Protein AF-A0A0D2FVZ5-F1 (afdb_monomer_lite)

pLDDT: mean 91.95, std 11.71, range [33.28, 98.5]

Sequence (232 aa):
MADQNPALPQPDFDRLNQSTQVFAEETAKLRNIPSLSQSNEILDTLRQFNAQFTQINNRLDQVNVQFTQVNTRLDQVNARFNQVDDQFNQVSNQFNQVNNQFNQVNNQFNQVNNQFNQVNDRLNQVNNRLNRLDTNLSNLRTEIRARDSNSIARVQNAHLVKDSDTLLPLVNPETGDDAQGFPAKPRDIQGMTTGALSALLLSLGQSDDGNKPQKIRRLRRFVGLQETPVHT

Secondary structure (DSSP, 8-state):
-------PPPP-HHHHHHHHHHHHHHHHHGGGSPPHHHHHHHHHHHHHHHHHHHHHHHHHHHHHHHHHHHHHHHHHHHHHHHHHHHHHHHHHHHHHHHHHHHHHHHHHHHHHHHHHHHHHHHHHHHHHHHHHHHHHHHHHHHHHHHHHHHHHHHHHHHT--STTSPPPPPB-TTT-SB-TT--SSTTHHHH--HHHHHHHHHHTT----S-HHHHHHHHHHHHTPPPPP---

Radius of gyration: 77.37 Å; chains: 1; bounding box: 147×66×211 Å

Organism: NCBI:txid1442369

Structure (mmCIF, N/CA/C/O backbone):
data_AF-A0A0D2FVZ5-F1
#
_entry.id   AF-A0A0D2FVZ5-F1
#
loop_
_atom_site.group_PDB
_atom_site.id
_atom_site.type_symbol
_atom_site.label_atom_id
_atom_site.label_alt_id
_atom_site.label_comp_id
_atom_site.label_asym_id
_atom_site.label_entity_id
_atom_site.label_seq_id
_atom_site.pdbx_PDB_ins_code
_atom_site.Cartn_x
_atom_site.Cartn_y
_atom_site.Cartn_z
_atom_site.occupancy
_atom_site.B_iso_or_equiv
_atom_site.auth_seq_id
_atom_site.auth_comp_id
_atom_site.auth_asym_id
_atom_site.auth_atom_id
_atom_site.pdbx_PDB_model_num
ATOM 1 N N . MET A 1 1 ? -96.642 -42.940 132.786 1.00 41.84 1 MET A N 1
ATOM 2 C CA . MET A 1 1 ? -95.769 -44.079 133.137 1.00 41.84 1 MET A CA 1
ATOM 3 C C . MET A 1 1 ? -94.596 -44.087 132.169 1.00 41.84 1 MET A C 1
ATOM 5 O O . MET A 1 1 ? -94.846 -43.927 130.986 1.00 41.84 1 MET A O 1
ATOM 9 N N . ALA A 1 2 ? -93.385 -44.267 132.706 1.00 43.75 2 ALA A N 1
ATOM 10 C CA . ALA A 1 2 ? -92.133 -44.647 132.035 1.00 43.75 2 ALA A CA 1
ATOM 11 C C . ALA A 1 2 ? -91.487 -43.672 131.021 1.00 43.75 2 ALA A C 1
ATOM 13 O O . ALA A 1 2 ? -91.738 -43.704 129.823 1.00 43.75 2 ALA A O 1
ATOM 14 N N . ASP A 1 3 ? -90.613 -42.835 131.579 1.00 58.69 3 ASP A N 1
ATOM 15 C CA . ASP A 1 3 ? -89.217 -42.583 131.186 1.00 58.69 3 ASP A CA 1
ATOM 16 C C . ASP A 1 3 ? -88.604 -43.540 130.131 1.00 58.69 3 ASP A C 1
ATOM 18 O O . ASP A 1 3 ? -88.490 -44.731 130.411 1.00 58.69 3 ASP A O 1
ATOM 22 N N . GLN A 1 4 ? -88.181 -43.014 128.966 1.00 47.44 4 GLN A N 1
ATOM 23 C CA . GLN A 1 4 ? -87.085 -43.533 128.118 1.00 47.44 4 GLN A CA 1
ATOM 24 C C . GLN A 1 4 ? -86.511 -42.400 127.237 1.00 47.44 4 GLN A C 1
ATOM 26 O O . GLN A 1 4 ? -87.032 -42.098 126.165 1.00 47.44 4 GLN A O 1
ATOM 31 N N . ASN A 1 5 ? -85.425 -41.769 127.691 1.00 53.78 5 ASN A N 1
ATOM 32 C CA . ASN A 1 5 ? -84.572 -40.894 126.880 1.00 53.78 5 ASN A CA 1
ATOM 33 C C . ASN A 1 5 ? -83.507 -41.756 126.164 1.00 53.78 5 ASN A C 1
ATOM 35 O O . ASN A 1 5 ? -82.646 -42.313 126.852 1.00 53.78 5 ASN A O 1
ATOM 39 N N . PRO A 1 6 ? -83.536 -41.924 124.828 1.00 55.00 6 PRO A N 1
ATOM 40 C CA . PRO A 1 6 ? -82.506 -42.687 124.135 1.00 55.00 6 PRO A CA 1
ATOM 41 C C . PRO A 1 6 ? -81.205 -41.879 124.152 1.00 55.00 6 PRO A C 1
ATOM 43 O O . PRO A 1 6 ? -81.141 -40.772 123.621 1.00 55.00 6 PRO A O 1
ATOM 46 N N . ALA A 1 7 ? -80.173 -42.423 124.801 1.00 62.81 7 ALA A N 1
ATOM 47 C CA . ALA A 1 7 ? -78.856 -41.805 124.890 1.00 62.81 7 ALA A CA 1
ATOM 48 C C . ALA A 1 7 ? -78.354 -41.414 123.490 1.00 62.81 7 ALA A C 1
ATOM 50 O O . ALA A 1 7 ? -78.130 -42.269 122.631 1.00 62.81 7 ALA A O 1
ATOM 51 N N . LEU A 1 8 ? -78.208 -40.108 123.264 1.00 66.69 8 LEU A N 1
ATOM 52 C CA . LEU A 1 8 ? -77.645 -39.561 122.035 1.00 66.69 8 LEU A CA 1
ATOM 53 C C . LEU A 1 8 ? -76.215 -40.104 121.834 1.00 66.69 8 LEU A C 1
ATOM 55 O O . LEU A 1 8 ? -75.502 -40.301 122.826 1.00 66.69 8 LEU A O 1
ATOM 59 N N . PRO A 1 9 ? -75.777 -40.334 120.580 1.00 72.31 9 PRO A N 1
ATOM 60 C CA . PRO A 1 9 ? -74.415 -40.767 120.286 1.00 72.31 9 PRO A CA 1
ATOM 61 C C . PRO A 1 9 ? -73.382 -39.865 120.973 1.00 72.31 9 PRO A C 1
ATOM 63 O O . PRO A 1 9 ? -73.445 -38.641 120.854 1.00 72.31 9 PRO A O 1
ATOM 66 N N . GLN A 1 10 ? -72.444 -40.474 121.703 1.00 77.81 10 GLN A N 1
ATOM 67 C CA . GLN A 1 10 ? -71.356 -39.756 122.366 1.00 77.81 10 GLN A CA 1
ATOM 68 C C . GLN A 1 10 ? -70.266 -39.379 121.346 1.00 77.81 10 GLN A C 1
ATOM 70 O O . GLN A 1 10 ? -70.047 -40.127 120.390 1.00 77.81 10 GLN A O 1
ATOM 75 N N . PRO A 1 11 ? -69.567 -38.247 121.529 1.00 78.56 11 PRO A N 1
ATOM 76 C CA . PRO A 1 11 ? -68.455 -37.863 120.665 1.00 78.56 11 PRO A CA 1
ATOM 77 C C . PRO A 1 11 ? -67.318 -38.899 120.678 1.00 78.56 11 PRO A C 1
ATOM 79 O O . PRO A 1 11 ? -66.919 -39.377 121.739 1.00 78.56 11 PRO A O 1
ATOM 82 N N . ASP A 1 12 ? -66.761 -39.200 119.503 1.00 87.12 12 ASP A N 1
ATOM 83 C CA . ASP A 1 12 ? -65.558 -40.027 119.349 1.00 87.12 12 ASP A CA 1
ATOM 84 C C . ASP A 1 12 ? -64.309 -39.136 119.447 1.00 87.12 12 ASP A C 1
ATOM 86 O O . ASP A 1 12 ? -63.914 -38.455 118.492 1.00 87.12 12 ASP A O 1
ATOM 90 N N . PHE A 1 13 ? -63.718 -39.099 120.642 1.00 86.31 13 PHE A N 1
ATOM 91 C CA . PHE A 1 13 ? -62.559 -38.257 120.937 1.00 86.31 13 PHE A CA 1
ATOM 92 C C . PHE A 1 13 ? -61.271 -38.733 120.248 1.00 86.31 13 PHE A C 1
ATOM 94 O O . PHE A 1 13 ? -60.404 -37.904 119.967 1.00 86.31 13 PHE A O 1
ATOM 101 N N . ASP A 1 14 ? -61.162 -40.020 119.907 1.00 86.81 14 ASP A N 1
ATOM 102 C CA . ASP A 1 14 ? -59.999 -40.567 119.202 1.00 86.81 14 ASP A CA 1
ATOM 103 C C . ASP A 1 14 ? -60.000 -40.127 117.738 1.00 86.81 14 ASP A C 1
ATOM 105 O O . ASP A 1 14 ? -58.980 -39.656 117.225 1.00 86.81 14 ASP A O 1
ATOM 109 N N . ARG A 1 15 ? -61.166 -40.171 117.079 1.00 87.88 15 ARG A N 1
ATOM 110 C CA . ARG A 1 15 ? -61.338 -39.580 115.742 1.00 87.88 15 ARG A CA 1
ATOM 111 C C . ARG A 1 15 ? -61.093 -38.079 115.738 1.00 87.88 15 ARG A C 1
ATOM 113 O O . ARG A 1 15 ? -60.474 -37.569 114.805 1.00 87.88 15 ARG A O 1
ATOM 120 N N . LEU A 1 16 ? -61.560 -37.371 116.766 1.00 85.94 16 LEU A N 1
ATOM 121 C CA . LEU A 1 16 ? -61.300 -35.939 116.924 1.00 85.94 16 LEU A CA 1
ATOM 122 C C . LEU A 1 16 ? -59.798 -35.657 117.013 1.00 85.94 16 LEU A C 1
ATOM 124 O O . LEU A 1 16 ? -59.306 -34.815 116.264 1.00 85.94 16 LEU A O 1
ATOM 128 N N . ASN A 1 17 ? -59.065 -36.395 117.847 1.00 87.44 17 ASN A N 1
ATOM 129 C CA . ASN A 1 17 ? -57.621 -36.232 118.016 1.00 87.44 17 ASN A CA 1
ATOM 130 C C . ASN A 1 17 ? -56.824 -36.590 116.746 1.00 87.44 17 ASN A C 1
ATOM 132 O O . ASN A 1 17 ? -55.878 -35.899 116.376 1.00 87.44 17 ASN A O 1
ATOM 136 N N . GLN A 1 18 ? -57.223 -37.637 116.022 1.00 89.12 18 GLN A N 1
ATOM 137 C CA . GLN A 1 18 ? -56.617 -37.952 114.725 1.00 89.12 18 GLN A CA 1
ATOM 138 C C . GLN A 1 18 ? -56.894 -36.849 113.697 1.00 89.12 18 GLN A C 1
ATOM 140 O O . GLN A 1 18 ? -55.989 -36.446 112.968 1.00 89.12 18 GLN A O 1
ATOM 145 N N . SER A 1 19 ? -58.119 -36.310 113.663 1.00 89.12 19 SER A N 1
ATOM 146 C CA . SER A 1 19 ? -58.472 -35.221 112.746 1.00 89.12 19 SER A CA 1
ATOM 147 C C . SER A 1 19 ? -57.671 -33.947 113.022 1.00 89.12 19 SER A C 1
ATOM 149 O O . SER A 1 19 ? -57.255 -33.276 112.080 1.00 89.12 19 SER A O 1
ATOM 151 N N . THR A 1 20 ? -57.392 -33.634 114.292 1.00 88.94 20 THR A N 1
ATOM 152 C CA . THR A 1 20 ? -56.590 -32.463 114.664 1.00 88.94 20 THR A CA 1
ATOM 153 C C . THR A 1 20 ? -55.110 -32.660 114.348 1.00 88.94 20 THR A C 1
ATOM 155 O O . THR A 1 20 ? -54.467 -31.704 113.918 1.00 88.94 20 THR A O 1
ATOM 158 N N . GLN A 1 21 ? -54.574 -33.877 114.485 1.00 89.75 21 GLN A N 1
ATOM 159 C CA . GLN A 1 21 ? -53.202 -34.200 114.075 1.00 89.75 21 GLN A CA 1
ATOM 160 C C . GLN A 1 21 ? -53.023 -34.124 112.556 1.00 89.75 21 GLN A C 1
ATOM 162 O O . GLN A 1 21 ? -52.128 -33.422 112.093 1.00 89.75 21 GLN A O 1
ATOM 167 N N . VAL A 1 22 ? -53.914 -34.754 111.781 1.00 91.81 22 VAL A N 1
ATOM 168 C CA . VAL A 1 22 ? -53.904 -34.667 110.309 1.00 91.81 22 VAL A CA 1
ATOM 169 C C . VAL A 1 22 ? -54.033 -33.213 109.862 1.00 91.81 22 VAL A C 1
ATOM 171 O O . VAL A 1 22 ? -53.281 -32.756 109.005 1.00 91.81 22 VAL A O 1
ATOM 174 N N . PHE A 1 23 ? -54.938 -32.450 110.481 1.00 91.75 23 PHE A N 1
ATOM 175 C CA . PHE A 1 23 ? -55.069 -31.025 110.199 1.00 91.75 23 PHE A CA 1
ATOM 176 C C . PHE A 1 23 ? -53.756 -30.278 110.462 1.00 91.75 23 PHE A C 1
ATOM 178 O O . PHE A 1 23 ? -53.322 -29.528 109.591 1.00 91.75 23 PHE A O 1
ATOM 185 N N . ALA A 1 24 ? -53.107 -30.506 111.611 1.00 87.50 24 ALA A N 1
ATOM 186 C CA . ALA A 1 24 ? -51.844 -29.869 111.990 1.00 87.50 24 ALA A CA 1
ATOM 187 C C . ALA A 1 24 ? -50.686 -30.216 111.036 1.00 87.50 24 ALA A C 1
ATOM 189 O O . ALA A 1 24 ? -49.918 -29.333 110.647 1.00 87.50 24 ALA A O 1
ATOM 190 N N . GLU A 1 25 ? -50.575 -31.480 110.623 1.00 91.19 25 GLU A N 1
ATOM 191 C CA . GLU A 1 25 ? -49.580 -31.939 109.648 1.00 91.19 25 GLU A CA 1
ATOM 192 C C . GLU A 1 25 ? -49.787 -31.287 108.275 1.00 91.19 25 GLU A C 1
ATOM 194 O O . GLU A 1 25 ? -48.835 -30.777 107.678 1.00 91.19 25 GLU A O 1
ATOM 199 N N . GLU A 1 26 ? -51.031 -31.225 107.790 1.00 90.12 26 GLU A N 1
ATOM 200 C CA . GLU A 1 26 ? -51.361 -30.542 106.535 1.00 90.12 26 GLU A CA 1
ATOM 201 C C . GLU A 1 26 ? -51.159 -29.020 106.640 1.00 90.12 26 GLU A C 1
ATOM 203 O O . GLU A 1 26 ? -50.660 -28.396 105.701 1.00 90.12 26 GLU A O 1
ATOM 208 N N . THR A 1 27 ? -51.427 -28.403 107.800 1.00 87.00 27 THR A N 1
ATOM 209 C CA . THR A 1 27 ? -51.121 -26.973 108.011 1.00 87.00 27 THR A CA 1
ATOM 210 C C . THR A 1 27 ? -49.618 -26.706 108.028 1.00 87.00 27 THR A C 1
ATOM 212 O O . THR A 1 27 ? -49.178 -25.655 107.561 1.00 87.00 27 THR A O 1
ATOM 215 N N . ALA A 1 28 ? -48.803 -27.641 108.525 1.00 85.50 28 ALA A N 1
ATOM 216 C CA . ALA A 1 28 ? -47.349 -27.505 108.502 1.00 85.50 28 ALA A CA 1
ATOM 217 C C . ALA A 1 28 ? -46.794 -27.503 107.066 1.00 85.50 28 ALA A C 1
ATOM 219 O O . ALA A 1 28 ? -45.853 -26.758 106.776 1.00 85.50 28 ALA A O 1
ATOM 220 N N . LYS A 1 29 ? -47.418 -28.258 106.148 1.00 89.94 29 LYS A N 1
ATOM 221 C CA . LYS A 1 29 ? -47.057 -28.282 104.719 1.00 89.94 29 LYS A CA 1
ATOM 222 C C . LYS A 1 29 ? -47.349 -26.965 103.996 1.00 89.94 29 LYS A C 1
ATOM 224 O O . LYS A 1 29 ? -46.718 -26.711 102.972 1.00 89.94 29 LYS A O 1
ATOM 229 N N . LEU A 1 30 ? -48.203 -26.084 104.533 1.00 84.31 30 LEU A N 1
ATOM 230 C CA . LEU A 1 30 ? -48.440 -24.750 103.954 1.00 84.31 30 LEU A CA 1
ATOM 231 C C . LEU A 1 30 ? -47.166 -23.892 103.895 1.00 84.31 30 LEU A C 1
ATOM 233 O O . LEU A 1 30 ? -47.074 -23.012 103.046 1.00 84.31 30 LEU A O 1
ATOM 237 N N . ARG A 1 31 ? -46.154 -24.165 104.735 1.00 78.38 31 ARG A N 1
ATOM 238 C CA . ARG A 1 31 ? -44.843 -23.487 104.669 1.00 78.38 31 ARG A CA 1
ATOM 239 C C . ARG A 1 31 ? -44.024 -23.856 103.427 1.00 78.38 31 ARG A C 1
ATOM 241 O O . ARG A 1 31 ? -43.093 -23.131 103.097 1.00 78.38 31 ARG A O 1
ATOM 248 N N . ASN A 1 32 ? -44.357 -24.966 102.761 1.00 83.75 32 ASN A N 1
ATOM 249 C CA . ASN A 1 32 ? -43.741 -25.383 101.497 1.00 83.75 32 ASN A CA 1
ATOM 250 C C . ASN A 1 32 ? -44.418 -24.733 100.278 1.00 83.75 32 ASN A C 1
ATOM 252 O O . ASN A 1 32 ? -43.940 -24.902 99.158 1.00 83.75 32 ASN A O 1
ATOM 256 N N . ILE A 1 33 ? -45.531 -24.014 100.474 1.00 84.25 33 ILE A N 1
ATOM 257 C CA . ILE A 1 33 ? -46.154 -23.210 99.424 1.00 84.25 33 ILE A CA 1
ATOM 258 C C . ILE A 1 33 ? -45.397 -21.878 99.363 1.00 84.25 33 ILE A C 1
ATOM 260 O O . ILE A 1 33 ? -45.233 -21.237 100.405 1.00 84.25 33 ILE A O 1
ATOM 264 N N . PRO A 1 34 ? -44.935 -21.443 98.176 1.00 80.19 34 PRO A N 1
ATOM 265 C CA . PRO A 1 34 ? -44.318 -20.135 98.018 1.00 80.19 34 PRO A CA 1
ATOM 266 C C . PRO A 1 34 ? -45.213 -19.046 98.602 1.00 80.19 34 PRO A C 1
ATOM 268 O O . PRO A 1 34 ? -46.433 -19.053 98.407 1.00 80.19 34 PRO A O 1
ATOM 271 N N . SER A 1 35 ? -44.619 -18.081 99.299 1.00 81.38 35 SER A N 1
ATOM 272 C CA . SER A 1 35 ? -45.387 -16.935 99.770 1.00 81.38 35 SER A CA 1
ATOM 273 C C . SER A 1 35 ? -45.967 -16.159 98.579 1.00 81.38 35 SER A C 1
ATOM 275 O O . SER A 1 35 ? -45.433 -16.171 97.464 1.00 81.38 35 SER A O 1
ATOM 277 N N . LEU A 1 36 ? -47.049 -15.415 98.819 1.00 80.19 36 LEU A N 1
ATOM 278 C CA . LEU A 1 36 ? -47.610 -14.506 97.813 1.00 80.19 36 LEU A CA 1
ATOM 279 C C . LEU A 1 36 ? -46.563 -13.496 97.300 1.00 80.19 36 LEU A C 1
ATOM 281 O O . LEU A 1 36 ? -46.596 -13.124 96.131 1.00 80.19 36 LEU A O 1
ATOM 285 N N . SER A 1 37 ? -45.599 -13.099 98.141 1.00 81.62 37 SER A N 1
ATOM 286 C CA . SER A 1 37 ? -44.491 -12.224 97.739 1.00 81.62 37 SER A CA 1
ATOM 287 C C . SER A 1 37 ? -43.543 -12.891 96.737 1.00 81.62 37 SER A C 1
ATOM 289 O O . SER A 1 37 ? -43.268 -12.299 95.698 1.00 81.62 37 SER A O 1
ATOM 291 N N . GLN A 1 38 ? -43.120 -14.138 96.980 1.00 86.50 38 GLN A N 1
ATOM 292 C CA . GLN A 1 38 ? -42.275 -14.896 96.046 1.00 86.50 38 GLN A CA 1
ATOM 293 C C . GLN A 1 38 ? -42.985 -15.143 94.708 1.00 86.50 38 GLN A C 1
ATOM 295 O O . GLN A 1 38 ? -42.373 -15.056 93.647 1.00 86.50 38 GLN A O 1
ATOM 300 N N . SER A 1 39 ? -44.295 -15.406 94.737 1.00 87.75 39 SER A N 1
ATOM 301 C CA . SER A 1 39 ? -45.090 -15.570 93.511 1.00 87.75 39 SER A CA 1
ATOM 302 C C . SER A 1 39 ? -45.146 -14.282 92.678 1.00 87.75 39 SER A C 1
ATOM 304 O O . SER A 1 39 ? -45.048 -14.336 91.452 1.00 87.75 39 SER A O 1
ATOM 306 N N . ASN A 1 40 ? -45.252 -13.117 93.326 1.00 87.31 40 ASN A N 1
ATOM 307 C CA . ASN A 1 40 ? -45.222 -11.824 92.641 1.00 87.31 40 ASN A CA 1
ATOM 308 C C . ASN A 1 40 ? -43.848 -11.528 92.019 1.00 87.31 40 ASN A C 1
ATOM 310 O O . ASN A 1 40 ? -43.797 -11.098 90.870 1.00 87.31 40 ASN A O 1
ATOM 314 N N . GLU A 1 41 ? -42.750 -11.838 92.714 1.00 90.75 41 GLU A N 1
ATOM 315 C CA . GLU A 1 41 ? -41.386 -11.695 92.177 1.00 90.75 41 GLU A CA 1
ATOM 316 C C . GLU A 1 41 ? -41.153 -12.567 90.929 1.00 90.75 41 GLU A C 1
ATOM 318 O O . GLU A 1 41 ? -40.552 -12.121 89.946 1.00 90.75 41 GLU A O 1
ATOM 323 N N . ILE A 1 42 ? -41.674 -13.800 90.927 1.00 90.75 42 ILE A N 1
ATOM 324 C CA . ILE A 1 42 ? -41.620 -14.693 89.759 1.00 90.75 42 ILE A CA 1
ATOM 325 C C . ILE A 1 42 ? -42.406 -14.093 88.586 1.00 90.75 42 ILE A C 1
ATOM 327 O O . ILE A 1 42 ? -41.908 -14.072 87.459 1.00 90.75 42 ILE A O 1
ATOM 331 N N . LEU A 1 43 ? -43.617 -13.579 88.831 1.00 92.25 43 LEU A N 1
ATOM 332 C CA . LEU A 1 43 ? -44.425 -12.928 87.795 1.00 92.25 43 LEU A CA 1
ATOM 333 C C . LEU A 1 43 ? -43.730 -11.690 87.220 1.00 92.25 43 LEU A C 1
ATOM 335 O O . LEU A 1 43 ? -43.758 -11.489 86.006 1.00 92.25 43 LEU A O 1
ATOM 339 N N . ASP A 1 44 ? -43.085 -10.883 88.059 1.00 94.00 44 ASP A N 1
ATOM 340 C CA . ASP A 1 44 ? -42.324 -9.714 87.616 1.00 94.00 44 ASP A CA 1
ATOM 341 C C . ASP A 1 44 ? -41.114 -10.112 86.768 1.00 94.00 44 ASP A C 1
ATOM 343 O O . ASP A 1 44 ? -40.896 -9.540 85.697 1.00 94.00 44 ASP A O 1
ATOM 347 N N . THR A 1 45 ? -40.396 -11.162 87.170 1.00 95.19 45 THR A N 1
ATOM 348 C CA . THR A 1 45 ? -39.286 -11.724 86.388 1.00 95.19 45 THR A CA 1
ATOM 349 C C . THR A 1 45 ? -39.766 -12.219 85.019 1.00 95.19 45 THR A C 1
ATOM 351 O O . THR A 1 45 ? -39.144 -11.927 83.998 1.00 95.19 45 THR A O 1
ATOM 354 N N . LEU A 1 46 ? -40.910 -12.911 84.959 1.00 95.44 46 LEU A N 1
ATOM 355 C CA . LEU A 1 46 ? -41.508 -13.372 83.700 1.00 95.44 46 LEU A CA 1
ATOM 356 C C . LEU A 1 46 ? -41.948 -12.208 82.803 1.00 95.44 46 LEU A C 1
ATOM 358 O O . LEU A 1 46 ? -41.730 -12.252 81.590 1.00 95.44 46 LEU A O 1
ATOM 362 N N . ARG A 1 47 ? -42.527 -11.144 83.377 1.00 95.50 47 ARG A N 1
ATOM 363 C CA . ARG A 1 47 ? -42.863 -9.916 82.634 1.00 95.50 47 ARG A CA 1
ATOM 364 C C . ARG A 1 47 ? -41.610 -9.271 82.051 1.00 95.50 47 ARG A C 1
ATOM 366 O O . ARG A 1 47 ? -41.612 -8.902 80.877 1.00 95.50 47 ARG A O 1
ATOM 373 N N . GLN A 1 48 ? -40.541 -9.176 82.840 1.00 96.44 48 GLN A N 1
ATOM 374 C CA . GLN A 1 48 ? -39.263 -8.630 82.392 1.00 96.44 48 GLN A CA 1
ATOM 375 C C . GLN A 1 48 ? -38.655 -9.477 81.268 1.00 96.44 48 GLN A C 1
ATOM 377 O O . GLN A 1 48 ? -38.205 -8.926 80.264 1.00 96.44 48 GLN A O 1
ATOM 382 N N . PHE A 1 49 ? -38.702 -10.806 81.388 1.00 96.81 49 PHE A N 1
ATOM 383 C CA . PHE A 1 49 ? -38.224 -11.718 80.351 1.00 96.81 49 PHE A CA 1
ATOM 384 C C . PHE A 1 49 ? -39.015 -11.563 79.047 1.00 96.81 49 PHE A C 1
ATOM 386 O O . PHE A 1 49 ? -38.430 -11.458 77.972 1.00 96.81 49 PHE A O 1
ATOM 393 N N . ASN A 1 50 ? -40.344 -11.468 79.128 1.00 96.62 50 ASN A N 1
ATOM 394 C CA . ASN A 1 50 ? -41.193 -11.264 77.954 1.00 96.62 50 ASN A CA 1
ATOM 395 C C . ASN A 1 50 ? -40.922 -9.909 77.269 1.00 96.62 50 ASN A C 1
ATOM 397 O O . ASN A 1 50 ? -40.880 -9.815 76.039 1.00 96.62 50 ASN A O 1
ATOM 401 N N . ALA A 1 51 ? -40.667 -8.860 78.058 1.00 96.19 51 ALA A N 1
ATOM 402 C CA . ALA A 1 51 ? -40.264 -7.556 77.536 1.00 96.19 51 ALA A CA 1
ATOM 403 C C . ALA A 1 51 ? -38.904 -7.624 76.816 1.00 96.19 51 ALA A C 1
ATOM 405 O O . ALA A 1 51 ? -38.771 -7.106 75.705 1.00 96.19 51 ALA A O 1
ATOM 406 N N . GLN A 1 52 ? -37.916 -8.315 77.397 1.00 97.38 52 GLN A N 1
ATOM 407 C CA . GLN A 1 52 ? -36.619 -8.549 76.752 1.00 97.38 52 GLN A CA 1
ATOM 408 C C . GLN A 1 52 ? -36.762 -9.360 75.459 1.00 97.38 52 GLN A C 1
ATOM 410 O O . GLN A 1 52 ? -36.159 -9.006 74.447 1.00 97.38 52 GLN A O 1
ATOM 415 N N . PHE A 1 53 ? -37.593 -10.404 75.455 1.00 97.31 53 PHE A N 1
ATOM 416 C CA . PHE A 1 53 ? -37.848 -11.222 74.268 1.00 97.31 53 PHE A CA 1
ATOM 417 C C . PHE A 1 53 ? -38.483 -10.401 73.140 1.00 97.31 53 PHE A C 1
ATOM 419 O O . PHE A 1 53 ? -38.043 -10.458 71.993 1.00 97.31 53 PHE A O 1
ATOM 426 N N . THR A 1 54 ? -39.453 -9.550 73.480 1.00 97.44 54 THR A N 1
ATOM 427 C CA . THR A 1 54 ? -40.062 -8.604 72.534 1.00 97.44 54 THR A CA 1
ATOM 428 C C . THR A 1 54 ? -39.017 -7.644 71.958 1.00 97.44 54 THR A C 1
ATOM 430 O O . THR A 1 54 ? -38.982 -7.408 70.751 1.00 97.44 54 THR A O 1
ATOM 433 N N . GLN A 1 55 ? -38.115 -7.124 72.796 1.00 97.62 55 GLN A N 1
ATOM 434 C CA . GLN A 1 55 ? -37.030 -6.255 72.343 1.00 97.62 55 GLN A CA 1
ATOM 435 C C . GLN A 1 55 ? -36.057 -6.983 71.401 1.00 97.62 55 GLN A C 1
ATOM 437 O O . GLN A 1 55 ? -35.601 -6.391 70.423 1.00 97.62 55 GLN A O 1
ATOM 442 N N . ILE A 1 56 ? -35.742 -8.253 71.671 1.00 97.56 56 ILE A N 1
ATOM 443 C CA . ILE A 1 56 ? -34.899 -9.082 70.799 1.00 97.56 56 ILE A CA 1
ATOM 444 C C . ILE A 1 56 ? -35.576 -9.295 69.444 1.00 97.56 56 ILE A C 1
ATOM 446 O O . ILE A 1 56 ? -34.928 -9.068 68.425 1.00 97.56 56 ILE A O 1
ATOM 450 N N . ASN A 1 57 ? -36.864 -9.646 69.417 1.00 97.69 57 ASN A N 1
ATOM 451 C CA . ASN A 1 57 ? -37.608 -9.825 68.166 1.00 97.69 57 ASN A CA 1
ATOM 452 C C . ASN A 1 57 ? -37.598 -8.548 67.322 1.00 97.69 57 ASN A C 1
ATOM 454 O O . ASN A 1 57 ? -37.208 -8.587 66.160 1.00 97.69 57 ASN A O 1
ATOM 458 N N . ASN A 1 58 ? -37.875 -7.397 67.939 1.00 97.62 58 ASN A N 1
ATOM 459 C CA . ASN A 1 58 ? -37.820 -6.110 67.243 1.00 97.62 58 ASN A CA 1
ATOM 460 C C . ASN A 1 58 ? -36.424 -5.819 66.660 1.00 97.62 58 ASN A C 1
ATOM 462 O O . ASN A 1 58 ? -36.305 -5.262 65.570 1.00 97.62 58 ASN A O 1
ATOM 466 N N . ARG A 1 59 ? -35.348 -6.192 67.369 1.00 97.94 59 ARG A N 1
ATOM 467 C CA . ARG A 1 59 ? -33.972 -6.052 66.862 1.00 97.94 59 ARG A CA 1
ATOM 468 C C . ARG A 1 59 ? -33.690 -7.005 65.701 1.00 97.94 59 ARG A C 1
ATOM 470 O O . ARG A 1 59 ? -33.021 -6.599 64.756 1.00 97.94 59 ARG A O 1
ATOM 477 N N . LEU A 1 60 ? -34.182 -8.242 65.752 1.00 97.88 60 LEU A N 1
ATOM 478 C CA . LEU A 1 60 ? -34.041 -9.207 64.657 1.00 97.88 60 LEU A CA 1
ATOM 479 C C . LEU A 1 60 ? -34.792 -8.748 63.403 1.00 97.88 60 LEU A C 1
ATOM 481 O O . LEU A 1 60 ? -34.238 -8.822 62.307 1.00 97.88 60 LEU A O 1
ATOM 485 N N . ASP A 1 61 ? -35.988 -8.181 63.559 1.00 97.94 61 ASP A N 1
ATOM 486 C CA . ASP A 1 61 ? -36.747 -7.604 62.446 1.00 97.94 61 ASP A CA 1
ATOM 487 C C . ASP A 1 61 ? -35.990 -6.439 61.795 1.00 97.94 61 ASP A C 1
ATOM 489 O O . ASP A 1 61 ? -35.861 -6.375 60.571 1.00 97.94 61 ASP A O 1
ATOM 493 N N . GLN A 1 62 ? -35.403 -5.549 62.603 1.00 98.00 62 GLN A N 1
ATOM 494 C CA . GLN A 1 62 ? -34.554 -4.462 62.102 1.00 98.00 62 GLN A CA 1
ATOM 495 C C . GLN A 1 62 ? -33.328 -4.986 61.344 1.00 98.00 62 GLN A C 1
ATOM 497 O O . GLN A 1 62 ? -32.987 -4.454 60.286 1.00 98.00 62 GLN A O 1
ATOM 502 N N . VAL A 1 63 ? -32.684 -6.041 61.849 1.00 97.94 63 VAL A N 1
ATOM 503 C CA . VAL A 1 63 ? -31.553 -6.694 61.176 1.00 97.94 63 VAL A CA 1
ATOM 504 C C . VAL A 1 63 ? -31.986 -7.304 59.840 1.00 97.94 63 VAL A C 1
ATOM 506 O O . VAL A 1 63 ? -31.302 -7.103 58.838 1.00 97.94 63 VAL A O 1
ATOM 509 N N . ASN A 1 64 ? -33.143 -7.968 59.771 1.00 98.06 64 ASN A N 1
ATOM 510 C CA . ASN A 1 64 ? -33.683 -8.504 58.515 1.00 98.06 64 ASN A CA 1
ATOM 511 C C . ASN A 1 64 ? -33.950 -7.405 57.476 1.00 98.06 64 ASN A C 1
ATOM 513 O O . ASN A 1 64 ? -33.627 -7.565 56.293 1.00 98.06 64 ASN A O 1
ATOM 517 N N . VAL A 1 65 ? -34.488 -6.262 57.910 1.00 98.12 65 VAL A N 1
ATOM 518 C CA . VAL A 1 65 ? -34.672 -5.094 57.037 1.00 98.12 65 VAL A CA 1
ATOM 519 C C . VAL A 1 65 ? -33.323 -4.586 56.522 1.00 98.12 65 VAL A C 1
ATOM 521 O O . VAL A 1 65 ? -33.184 -4.332 55.325 1.00 98.12 65 VAL A O 1
ATOM 524 N N . GLN A 1 66 ? -32.307 -4.488 57.384 1.00 98.19 66 GLN A N 1
ATOM 525 C CA . GLN A 1 66 ? -30.960 -4.078 56.974 1.00 98.19 66 GLN A CA 1
ATOM 526 C C . GLN A 1 66 ? -30.330 -5.058 55.975 1.00 98.19 66 GLN A C 1
ATOM 528 O O . GLN A 1 66 ? -29.792 -4.618 54.960 1.00 98.19 66 GLN A O 1
ATOM 533 N N . PHE A 1 67 ? -30.444 -6.371 56.197 1.00 98.25 67 PHE A N 1
ATOM 534 C CA . PHE A 1 67 ? -29.966 -7.382 55.245 1.00 98.25 67 PHE A CA 1
ATOM 535 C C . PHE A 1 67 ? -30.648 -7.260 53.881 1.00 98.25 67 PHE A C 1
ATOM 537 O O . PHE A 1 67 ? -29.983 -7.312 52.848 1.00 98.25 67 PHE A O 1
ATOM 544 N N . THR A 1 68 ? -31.957 -7.013 53.864 1.00 98.19 68 THR A N 1
ATOM 545 C CA . THR A 1 68 ? -32.711 -6.803 52.619 1.00 98.19 68 THR A CA 1
ATOM 546 C C . THR A 1 68 ? -32.218 -5.565 51.858 1.00 98.19 68 THR A C 1
ATOM 548 O O . THR A 1 68 ? -32.068 -5.593 50.633 1.00 98.19 68 THR A O 1
ATOM 551 N N . GLN A 1 69 ? -31.899 -4.482 52.576 1.00 98.12 69 GLN A N 1
ATOM 552 C CA . GLN A 1 69 ? -31.318 -3.276 51.978 1.00 98.12 69 GLN A CA 1
ATOM 553 C C . GLN A 1 69 ? -29.908 -3.526 51.430 1.00 98.12 69 GLN A C 1
ATOM 555 O O . GLN A 1 69 ? -29.573 -3.022 50.358 1.00 98.12 69 GLN A O 1
ATOM 560 N N . VAL A 1 70 ? -29.085 -4.304 52.139 1.00 98.38 70 VAL A N 1
ATOM 561 C CA . VAL A 1 70 ? -27.746 -4.693 51.673 1.00 98.38 70 VAL A CA 1
ATOM 562 C C . VAL A 1 70 ? -27.839 -5.523 50.395 1.00 98.38 70 VAL A C 1
ATOM 564 O O . VAL A 1 70 ? -27.158 -5.186 49.430 1.00 98.38 70 VAL A O 1
ATOM 567 N N . ASN A 1 71 ? -28.717 -6.527 50.339 1.00 98.19 71 ASN A N 1
ATOM 568 C CA . ASN A 1 71 ? -28.915 -7.338 49.133 1.00 98.19 71 ASN A CA 1
ATOM 569 C C . ASN A 1 71 ? -29.340 -6.477 47.939 1.00 98.19 71 ASN A C 1
ATOM 571 O O . ASN A 1 71 ? -28.704 -6.530 46.892 1.00 98.19 71 ASN A O 1
ATOM 575 N N . THR A 1 72 ? -30.312 -5.581 48.134 1.00 98.44 72 THR A N 1
ATOM 576 C CA . THR A 1 72 ? -30.731 -4.636 47.084 1.00 98.44 72 THR A CA 1
ATOM 577 C C . THR A 1 72 ? -29.561 -3.787 46.568 1.00 98.44 72 THR A C 1
ATOM 579 O O . THR A 1 72 ? -29.439 -3.543 45.368 1.00 98.44 72 THR A O 1
ATOM 582 N N . ARG A 1 73 ? -28.675 -3.321 47.460 1.00 98.31 73 ARG A N 1
ATOM 583 C CA . ARG A 1 73 ? -27.484 -2.551 47.064 1.00 98.31 73 ARG A CA 1
ATOM 584 C C . ARG A 1 73 ? -26.473 -3.405 46.300 1.00 98.31 73 ARG A C 1
ATOM 586 O O . ARG A 1 73 ? -25.880 -2.906 45.348 1.00 98.31 73 ARG A O 1
ATOM 593 N N . LEU A 1 74 ? -26.274 -4.661 46.694 1.00 98.38 74 LEU A N 1
ATOM 594 C CA . LEU A 1 74 ? -25.389 -5.588 45.985 1.00 98.38 74 LEU A CA 1
ATOM 595 C C . LEU A 1 74 ? -25.911 -5.892 44.576 1.00 98.38 74 LEU A C 1
ATOM 597 O O . LEU A 1 74 ? -25.130 -5.860 43.629 1.00 98.38 74 LEU A O 1
ATOM 601 N N . ASP A 1 75 ? -27.222 -6.065 44.413 1.00 98.38 75 ASP A N 1
ATOM 602 C CA . ASP A 1 75 ? -27.842 -6.257 43.098 1.00 98.38 75 ASP A CA 1
ATOM 603 C C . ASP A 1 75 ? -27.629 -5.039 42.187 1.00 98.38 75 ASP A C 1
ATOM 605 O O . ASP A 1 75 ? -27.271 -5.179 41.016 1.00 98.38 75 ASP A O 1
ATOM 609 N N . GLN A 1 76 ? -27.763 -3.825 42.733 1.00 98.38 76 GLN A N 1
ATOM 610 C CA . GLN A 1 76 ? -27.467 -2.588 42.002 1.00 98.38 76 GLN A CA 1
ATOM 611 C C . GLN A 1 76 ? -25.989 -2.485 41.606 1.00 98.38 76 GLN A C 1
ATOM 613 O O . GLN A 1 76 ? -25.673 -2.032 40.506 1.00 98.38 76 GLN A O 1
ATOM 618 N N . VAL A 1 77 ? -25.076 -2.894 42.488 1.00 98.31 77 VAL A N 1
ATOM 619 C CA . VAL A 1 77 ? -23.637 -2.923 42.195 1.00 98.31 77 VAL A CA 1
ATOM 620 C C . VAL A 1 77 ? -23.336 -3.924 41.077 1.00 98.31 77 VAL A C 1
ATOM 622 O O . VAL A 1 77 ? -22.645 -3.561 40.128 1.00 98.31 77 VAL A O 1
ATOM 625 N N . ASN A 1 78 ? -23.909 -5.128 41.124 1.00 98.38 78 ASN A N 1
ATOM 626 C CA . ASN A 1 78 ? -23.762 -6.130 40.065 1.00 98.38 78 ASN A CA 1
ATOM 627 C C . ASN A 1 78 ? -24.288 -5.617 38.718 1.00 98.38 78 ASN A C 1
ATOM 629 O O . ASN A 1 78 ? -23.615 -5.751 37.698 1.00 98.38 78 ASN A O 1
ATOM 633 N N . ALA A 1 79 ? -25.449 -4.956 38.710 1.00 98.38 79 ALA A N 1
ATOM 634 C CA . ALA A 1 79 ? -25.992 -4.354 37.495 1.00 98.38 79 ALA A CA 1
ATOM 635 C C . ALA A 1 79 ? -25.049 -3.291 36.902 1.00 98.38 79 ALA A C 1
ATOM 637 O O . ALA A 1 79 ? -24.874 -3.228 35.686 1.00 98.38 79 ALA A O 1
ATOM 638 N N . ARG A 1 80 ? -24.402 -2.482 37.751 1.00 98.38 80 ARG A N 1
ATOM 639 C CA . ARG A 1 80 ? -23.406 -1.495 37.306 1.00 98.38 80 ARG A CA 1
ATOM 640 C C . ARG A 1 80 ? -22.143 -2.147 36.749 1.00 98.38 80 ARG A C 1
ATOM 642 O O . ARG A 1 80 ? -21.607 -1.632 35.775 1.00 98.38 80 ARG A O 1
ATOM 649 N N . PHE A 1 81 ? -21.676 -3.251 37.330 1.00 98.31 81 PHE A N 1
ATOM 650 C CA . PHE A 1 81 ? -20.536 -3.992 36.783 1.00 98.31 81 PHE A CA 1
ATOM 651 C C . PHE A 1 81 ? -20.841 -4.548 35.392 1.00 98.31 81 PHE A C 1
ATOM 653 O O . PHE A 1 81 ? -20.059 -4.315 34.477 1.00 98.31 81 PHE A O 1
ATOM 660 N N . ASN A 1 82 ? -22.021 -5.141 35.196 1.00 98.19 82 ASN A N 1
ATOM 661 C CA . ASN A 1 82 ? -22.436 -5.621 33.875 1.00 98.19 82 ASN A CA 1
ATOM 662 C C . ASN A 1 82 ? -22.460 -4.488 32.832 1.00 98.19 82 ASN A C 1
ATOM 664 O O . ASN A 1 82 ? -21.985 -4.658 31.714 1.00 98.19 82 ASN A O 1
ATOM 668 N N . GLN A 1 83 ? -22.951 -3.299 33.205 1.00 98.31 83 GLN A N 1
ATOM 669 C CA . GLN A 1 83 ? -22.931 -2.132 32.313 1.00 98.31 83 GLN A CA 1
ATOM 670 C C . GLN A 1 83 ? -21.510 -1.681 31.953 1.00 98.31 83 GLN A C 1
ATOM 672 O O . GLN A 1 83 ? -21.270 -1.248 30.826 1.00 98.31 83 GLN A O 1
ATOM 677 N N . VAL A 1 84 ? -20.573 -1.753 32.900 1.00 98.12 84 VAL A N 1
ATOM 678 C CA . VAL A 1 84 ? -19.162 -1.430 32.654 1.00 98.12 84 VAL A CA 1
ATOM 679 C C . VAL A 1 84 ? -18.536 -2.450 31.702 1.00 98.12 84 VAL A C 1
ATOM 681 O O . VAL A 1 84 ? -17.856 -2.045 30.759 1.00 98.12 84 VAL A O 1
ATOM 684 N N . ASP A 1 85 ? -18.807 -3.742 31.883 1.00 98.31 85 ASP A N 1
ATOM 685 C CA . ASP A 1 85 ? -18.325 -4.795 30.982 1.00 98.31 85 ASP A CA 1
ATOM 686 C C . ASP A 1 85 ? -18.849 -4.598 29.551 1.00 98.31 85 ASP A C 1
ATOM 688 O O . ASP A 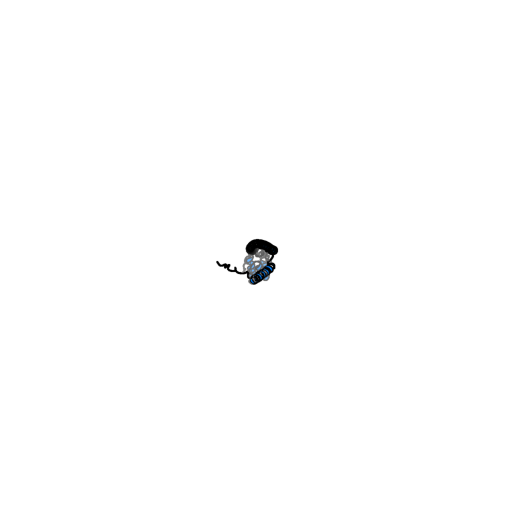1 85 ? -18.083 -4.662 28.585 1.00 98.31 85 ASP A O 1
ATOM 692 N N . ASP A 1 86 ? -20.132 -4.260 29.401 1.00 98.44 86 ASP A N 1
ATOM 693 C CA . ASP A 1 86 ? -20.725 -3.937 28.101 1.00 98.44 86 ASP A CA 1
ATOM 694 C C . ASP A 1 86 ? -20.039 -2.732 27.439 1.00 98.44 86 ASP A C 1
ATOM 696 O O . ASP A 1 86 ? -19.752 -2.756 26.237 1.00 98.44 86 ASP A O 1
ATOM 700 N N . GLN A 1 87 ? -19.721 -1.687 28.209 1.00 98.38 87 GLN A N 1
ATOM 701 C CA . GLN A 1 87 ? -18.980 -0.526 27.706 1.00 98.38 87 GLN A CA 1
ATOM 702 C C . GLN A 1 87 ? -17.561 -0.898 27.265 1.00 98.38 87 GLN A C 1
ATOM 704 O O . GLN A 1 87 ? -17.124 -0.472 26.193 1.00 98.38 87 GLN A O 1
ATOM 709 N N . PHE A 1 88 ? -16.847 -1.723 28.034 1.00 98.25 88 PHE A N 1
ATOM 710 C CA . PHE A 1 88 ? -15.521 -2.210 27.644 1.00 98.25 88 PHE A CA 1
ATOM 711 C C . PHE A 1 88 ? -15.567 -3.020 26.347 1.00 98.25 88 PHE A C 1
ATOM 713 O O . PHE A 1 88 ? -14.729 -2.816 25.464 1.00 98.25 88 PHE A O 1
ATOM 720 N N . ASN A 1 89 ? -16.576 -3.876 26.184 1.00 98.25 89 ASN A N 1
ATOM 721 C CA . ASN A 1 89 ? -16.779 -4.639 24.955 1.00 98.25 89 ASN A CA 1
ATOM 722 C C . ASN A 1 89 ? -17.032 -3.719 23.749 1.00 98.25 89 ASN A C 1
ATOM 724 O O . ASN A 1 89 ? -16.461 -3.924 22.675 1.00 98.25 89 ASN A O 1
ATOM 728 N N . GLN A 1 90 ? -17.838 -2.667 23.917 1.00 98.31 90 GLN A N 1
ATOM 729 C CA . GLN A 1 90 ? -18.074 -1.672 22.865 1.00 98.31 90 GLN A CA 1
ATOM 730 C C . GLN A 1 90 ? -16.792 -0.929 22.475 1.00 98.31 90 GLN A C 1
ATOM 732 O O . GLN A 1 90 ? -16.497 -0.809 21.284 1.00 98.31 90 GLN A O 1
ATOM 737 N N . VAL A 1 91 ? -16.005 -0.479 23.455 1.00 98.19 91 VAL A N 1
ATOM 738 C CA . VAL A 1 91 ? -14.721 0.196 23.213 1.00 98.19 91 VAL A CA 1
ATOM 739 C C . VAL A 1 91 ? -13.744 -0.734 22.491 1.00 98.19 91 VAL A C 1
ATOM 741 O O . VAL A 1 91 ? -13.133 -0.328 21.504 1.00 98.19 91 VAL A O 1
ATOM 744 N N . SER A 1 92 ? -13.637 -1.997 22.911 1.00 98.31 92 SER A N 1
ATOM 745 C CA . SER A 1 92 ? -12.785 -2.994 22.246 1.00 98.31 92 SER A CA 1
ATOM 746 C C . SER A 1 92 ? -13.168 -3.180 20.772 1.00 98.31 92 SER A C 1
ATOM 748 O O . SER A 1 92 ? -12.314 -3.147 19.882 1.00 98.31 92 SER A O 1
ATOM 750 N N . ASN A 1 93 ? -14.469 -3.269 20.484 1.00 98.25 93 ASN A N 1
ATOM 751 C CA . ASN A 1 93 ? -14.969 -3.367 19.115 1.00 98.25 93 ASN A CA 1
ATOM 752 C C . ASN A 1 93 ? -14.642 -2.124 18.275 1.00 98.25 93 ASN A C 1
ATOM 754 O O . ASN A 1 93 ? -14.248 -2.261 17.116 1.00 98.25 93 ASN A O 1
ATOM 758 N N . GLN A 1 94 ? -14.750 -0.921 18.847 1.00 98.25 94 GLN A N 1
ATOM 759 C CA . GLN A 1 94 ? -14.359 0.318 18.167 1.00 98.25 94 GLN A CA 1
ATOM 760 C C . GLN A 1 94 ? -12.858 0.346 17.855 1.00 98.25 94 GLN A C 1
ATOM 762 O O . GLN A 1 94 ? -12.475 0.669 16.731 1.00 98.25 94 GLN A O 1
ATOM 767 N N . PHE A 1 95 ? -12.003 -0.059 18.799 1.00 98.25 95 PHE A N 1
ATOM 768 C CA . PHE A 1 95 ? -10.560 -0.168 18.561 1.00 98.25 95 PHE A CA 1
ATOM 769 C C . PHE A 1 95 ? -10.235 -1.135 17.420 1.00 98.25 95 PHE A C 1
ATOM 771 O O . PHE A 1 95 ? -9.427 -0.811 16.549 1.00 98.25 95 PHE A O 1
ATOM 778 N N . ASN A 1 96 ? -10.907 -2.287 17.368 1.00 98.19 96 ASN A N 1
ATOM 779 C CA . ASN A 1 96 ? -10.736 -3.245 16.275 1.00 98.19 96 ASN A CA 1
ATOM 780 C C . ASN A 1 96 ? -11.137 -2.648 14.916 1.00 98.19 96 ASN A C 1
ATOM 782 O O . ASN A 1 96 ? -10.439 -2.849 13.920 1.00 98.19 96 ASN A O 1
ATOM 786 N N . GLN A 1 97 ? -12.227 -1.877 14.862 1.00 98.19 97 GLN A N 1
ATOM 787 C CA . GLN A 1 97 ? -12.651 -1.186 13.639 1.00 98.19 97 GLN A CA 1
ATOM 788 C C . GLN A 1 97 ? -11.627 -0.141 13.185 1.00 98.19 97 GLN A C 1
ATOM 790 O O . GLN A 1 97 ? -11.260 -0.126 12.009 1.00 98.19 97 GLN A O 1
ATOM 795 N N . VAL A 1 98 ? -11.120 0.683 14.106 1.00 98.12 98 VAL A N 1
ATOM 796 C CA . VAL A 1 98 ? -10.080 1.683 13.813 1.00 98.12 98 VAL A CA 1
ATOM 797 C C . VAL A 1 98 ? -8.805 1.010 13.302 1.00 98.12 98 VAL A C 1
ATOM 799 O O . VAL A 1 98 ? -8.242 1.442 12.297 1.00 98.12 98 VAL A O 1
ATOM 802 N N . ASN A 1 99 ? -8.377 -0.087 13.928 1.00 98.38 99 ASN A N 1
ATOM 803 C CA . ASN A 1 99 ? -7.196 -0.830 13.492 1.00 98.38 99 ASN A CA 1
ATOM 804 C C . ASN A 1 99 ? -7.362 -1.384 12.064 1.00 98.38 99 ASN A C 1
ATOM 806 O O . ASN A 1 99 ? -6.455 -1.291 11.236 1.00 98.38 99 ASN A O 1
ATOM 810 N N . ASN A 1 100 ? -8.550 -1.897 11.738 1.00 98.19 100 ASN A N 1
ATOM 811 C CA . ASN A 1 100 ? -8.861 -2.363 10.387 1.00 98.19 100 ASN A CA 1
ATOM 812 C C . ASN A 1 100 ? -8.839 -1.224 9.357 1.00 98.19 100 ASN A C 1
ATOM 814 O O . ASN A 1 100 ? -8.295 -1.406 8.267 1.00 98.19 100 ASN A O 1
ATOM 818 N N . GLN A 1 101 ? -9.375 -0.049 9.695 1.00 98.19 101 GLN A N 1
ATOM 819 C CA . GLN A 1 101 ? -9.302 1.134 8.831 1.00 98.19 101 GLN A CA 1
ATOM 820 C C . GLN A 1 101 ? -7.852 1.578 8.606 1.00 98.19 101 GLN A C 1
ATOM 822 O O . GLN A 1 101 ? -7.463 1.852 7.471 1.00 98.19 101 GLN A O 1
ATOM 827 N N . PHE A 1 102 ? -7.027 1.582 9.655 1.00 98.19 102 PHE A N 1
ATOM 828 C CA . PHE A 1 102 ? -5.612 1.929 9.541 1.00 98.19 102 PHE A CA 1
ATOM 829 C C . PHE A 1 102 ? -4.864 0.973 8.599 1.00 98.19 102 PHE A C 1
ATOM 831 O O . PHE A 1 102 ? -4.128 1.413 7.715 1.00 98.19 102 PHE A O 1
ATOM 838 N N . ASN A 1 103 ? -5.127 -0.332 8.708 1.00 98.06 103 ASN A N 1
ATOM 839 C CA . ASN A 1 103 ? -4.563 -1.332 7.799 1.00 98.06 103 ASN A CA 1
ATOM 840 C C . ASN A 1 103 ? -4.980 -1.096 6.337 1.00 98.06 103 ASN A C 1
ATOM 842 O O . ASN A 1 103 ? -4.159 -1.232 5.428 1.00 98.06 103 ASN A O 1
ATOM 846 N N . GLN A 1 104 ? -6.236 -0.711 6.093 1.00 98.12 104 GLN A N 1
ATOM 847 C CA . GLN A 1 104 ? -6.714 -0.377 4.747 1.00 98.12 104 GLN A CA 1
ATOM 848 C C . GLN A 1 104 ? -6.001 0.852 4.175 1.00 98.12 104 GLN A C 1
ATOM 850 O O . GLN A 1 104 ? -5.537 0.804 3.035 1.00 98.12 104 GLN A O 1
ATOM 855 N N . VAL A 1 105 ? -5.857 1.919 4.966 1.00 98.12 105 VAL A N 1
ATOM 856 C CA . VAL A 1 105 ? -5.128 3.133 4.564 1.00 98.12 105 VAL A CA 1
ATOM 857 C C . VAL A 1 105 ? -3.668 2.810 4.242 1.00 98.12 105 VAL A C 1
ATOM 859 O O . VAL A 1 105 ? -3.157 3.236 3.207 1.00 98.12 105 VAL A O 1
ATOM 862 N N . ASN A 1 106 ? -3.006 1.998 5.068 1.00 98.25 106 ASN A N 1
ATOM 863 C CA . ASN A 1 106 ? -1.620 1.598 4.828 1.00 98.25 106 ASN A CA 1
ATOM 864 C C . ASN A 1 106 ? -1.466 0.814 3.511 1.00 98.25 106 ASN A C 1
ATOM 866 O O . ASN A 1 106 ? -0.543 1.051 2.731 1.00 98.25 106 ASN A O 1
ATOM 870 N N . ASN A 1 107 ? -2.415 -0.076 3.210 1.00 98.06 107 ASN A N 1
ATOM 871 C CA . ASN A 1 107 ? -2.434 -0.804 1.942 1.00 98.06 107 ASN A CA 1
ATOM 872 C C . ASN A 1 107 ? -2.639 0.124 0.736 1.00 98.06 107 ASN A C 1
ATOM 874 O O . ASN A 1 107 ? -1.961 -0.043 -0.278 1.00 98.06 107 ASN A O 1
ATOM 878 N N . GLN A 1 108 ? -3.526 1.117 0.842 1.00 98.06 108 GLN A N 1
ATOM 879 C CA . GLN A 1 108 ? -3.715 2.125 -0.207 1.00 98.06 108 GLN A CA 1
ATOM 880 C C . GLN A 1 108 ? -2.443 2.951 -0.430 1.00 98.06 108 GLN A C 1
ATOM 882 O O . GLN A 1 108 ? -2.044 3.163 -1.574 1.00 98.06 108 GLN A O 1
ATOM 887 N N . PHE A 1 109 ? -1.760 3.357 0.644 1.00 98.12 109 PHE A N 1
ATOM 888 C CA . PHE A 1 109 ? -0.503 4.096 0.544 1.00 98.12 109 PHE A CA 1
ATOM 889 C C . PHE A 1 109 ? 0.576 3.290 -0.194 1.00 98.12 109 PHE A C 1
ATOM 891 O O . PHE A 1 109 ? 1.224 3.802 -1.108 1.00 98.12 109 PHE A O 1
ATOM 898 N N . ASN A 1 110 ? 0.705 1.998 0.119 1.00 97.94 110 ASN A N 1
ATOM 899 C CA . ASN A 1 110 ? 1.627 1.101 -0.583 1.00 97.94 110 ASN A CA 1
ATOM 900 C C . ASN A 1 110 ? 1.302 0.980 -2.082 1.00 97.94 110 ASN A C 1
ATOM 902 O O . ASN A 1 110 ? 2.208 0.974 -2.917 1.00 97.94 110 ASN A O 1
ATOM 906 N N . GLN A 1 111 ? 0.017 0.914 -2.444 1.00 98.06 111 GLN A N 1
ATOM 907 C CA . GLN A 1 111 ? -0.408 0.881 -3.847 1.00 98.06 111 GLN A CA 1
ATOM 908 C C . GLN A 1 111 ? -0.036 2.170 -4.587 1.00 98.06 111 GLN A C 1
ATOM 910 O O . GLN A 1 111 ? 0.516 2.098 -5.686 1.00 98.06 111 GLN A O 1
ATOM 915 N N . VAL A 1 112 ? -0.280 3.334 -3.978 1.00 98.06 112 VAL A N 1
ATOM 916 C CA . VAL A 1 112 ? 0.094 4.638 -4.549 1.00 98.06 112 VAL A CA 1
ATOM 917 C C . VAL A 1 112 ? 1.608 4.736 -4.742 1.00 98.06 112 VAL A C 1
ATOM 919 O O . VAL A 1 112 ? 2.065 5.147 -5.808 1.00 98.06 112 VAL A O 1
ATOM 922 N N . ASN A 1 113 ? 2.400 4.291 -3.763 1.00 98.25 113 ASN A N 1
ATOM 923 C CA . ASN A 1 113 ? 3.858 4.306 -3.868 1.00 98.25 113 ASN A CA 1
ATOM 924 C C . ASN A 1 113 ? 4.362 3.435 -5.035 1.00 98.25 113 ASN A C 1
ATOM 926 O O . ASN A 1 113 ? 5.229 3.845 -5.807 1.00 98.25 113 ASN A O 1
ATOM 930 N N . ASN A 1 114 ? 3.760 2.259 -5.230 1.00 98.12 114 ASN A N 1
ATOM 931 C CA . ASN A 1 114 ? 4.080 1.391 -6.365 1.00 98.12 114 ASN A CA 1
ATOM 932 C C . ASN A 1 114 ? 3.712 2.029 -7.712 1.00 98.12 114 ASN A C 1
ATOM 934 O O . ASN A 1 114 ? 4.487 1.932 -8.664 1.00 98.12 114 ASN A O 1
ATOM 938 N N . GLN A 1 115 ? 2.563 2.706 -7.802 1.00 98.12 115 GLN A N 1
ATOM 939 C CA . GLN A 1 115 ? 2.180 3.448 -9.007 1.00 98.12 115 GLN A CA 1
ATOM 940 C C . GLN A 1 115 ? 3.168 4.580 -9.309 1.00 98.12 115 GLN A C 1
ATOM 942 O O . GLN A 1 115 ? 3.554 4.763 -10.464 1.00 98.12 115 GLN A O 1
ATOM 947 N N . PHE A 1 116 ? 3.626 5.304 -8.284 1.00 98.31 116 PHE A N 1
ATOM 948 C CA . PHE A 1 116 ? 4.614 6.369 -8.448 1.00 98.31 116 PHE A CA 1
ATOM 949 C C . PHE A 1 116 ? 5.944 5.836 -8.999 1.00 98.31 116 PHE A C 1
ATOM 951 O O . PHE A 1 116 ? 6.479 6.391 -9.959 1.00 98.31 116 PHE A O 1
ATOM 958 N N . ASN A 1 117 ? 6.426 4.705 -8.474 1.00 98.19 117 ASN A N 1
ATOM 959 C CA . ASN A 1 117 ? 7.632 4.047 -8.983 1.00 98.19 117 ASN A CA 1
ATOM 960 C C . ASN A 1 117 ? 7.490 3.656 -10.464 1.00 98.19 117 ASN A C 1
ATOM 962 O O . ASN A 1 117 ? 8.369 3.956 -11.269 1.00 98.19 117 ASN A O 1
ATOM 966 N N . GLN A 1 118 ? 6.349 3.079 -10.856 1.00 98.31 118 GLN A N 1
ATOM 967 C CA . GLN A 1 118 ? 6.082 2.731 -12.258 1.00 98.31 118 GLN A CA 1
ATOM 968 C C . GLN A 1 118 ? 6.059 3.960 -13.176 1.00 98.31 118 GLN A C 1
ATOM 970 O O . GLN A 1 118 ? 6.544 3.904 -14.308 1.00 98.31 118 GLN A O 1
ATOM 975 N N . VAL A 1 119 ? 5.492 5.079 -12.716 1.00 98.44 119 VAL A N 1
ATOM 976 C CA . VAL A 1 119 ? 5.510 6.341 -13.468 1.00 98.44 119 VAL A CA 1
ATOM 977 C C . VAL A 1 119 ? 6.943 6.840 -13.640 1.00 98.44 119 VAL A C 1
ATOM 979 O O . VAL A 1 119 ? 7.321 7.210 -14.753 1.00 98.44 119 VAL A O 1
ATOM 982 N N . ASN A 1 120 ? 7.756 6.796 -12.585 1.00 98.44 120 ASN A N 1
ATOM 983 C CA . ASN A 1 120 ? 9.153 7.216 -12.638 1.00 98.44 120 ASN A CA 1
ATOM 984 C C . ASN A 1 120 ? 9.973 6.374 -13.634 1.00 98.44 120 ASN A C 1
ATOM 986 O O . ASN A 1 120 ? 10.706 6.921 -14.459 1.00 98.44 120 ASN A O 1
ATOM 990 N N . ASP A 1 121 ? 9.780 5.054 -13.641 1.00 98.44 121 ASP A N 1
ATOM 991 C CA . ASP A 1 121 ? 10.434 4.159 -14.601 1.00 98.44 121 ASP A CA 1
ATOM 992 C C . ASP A 1 121 ? 10.038 4.475 -16.046 1.00 98.44 121 ASP A C 1
ATOM 994 O O . ASP A 1 121 ? 10.890 4.531 -16.939 1.00 98.44 121 ASP A O 1
ATOM 998 N N . ARG A 1 122 ? 8.751 4.749 -16.291 1.00 98.38 122 ARG A N 1
ATOM 999 C CA . ARG A 1 122 ? 8.267 5.161 -17.617 1.00 98.38 122 ARG A CA 1
ATOM 1000 C C . ARG A 1 122 ? 8.876 6.491 -18.055 1.00 98.38 122 ARG A C 1
ATOM 1002 O O . ARG A 1 122 ? 9.254 6.615 -19.219 1.00 98.38 122 ARG A O 1
ATOM 1009 N N . LEU A 1 123 ? 9.003 7.464 -17.153 1.00 98.50 123 LEU A N 1
ATOM 1010 C CA . LEU A 1 123 ? 9.651 8.745 -17.452 1.00 98.50 123 LEU A CA 1
ATOM 1011 C C . LEU A 1 123 ? 11.131 8.555 -17.803 1.00 98.50 123 LEU A C 1
ATOM 1013 O O . LEU A 1 123 ? 11.592 9.099 -18.806 1.00 98.50 123 LEU A O 1
ATOM 1017 N N . ASN A 1 124 ? 11.852 7.707 -17.068 1.00 98.38 124 ASN A N 1
ATOM 1018 C CA . ASN A 1 124 ? 13.242 7.371 -17.381 1.00 98.38 124 ASN A CA 1
ATOM 1019 C C . ASN A 1 124 ? 13.382 6.717 -18.764 1.00 98.38 124 ASN A C 1
ATOM 1021 O O . ASN A 1 124 ? 14.276 7.063 -19.539 1.00 98.38 124 ASN A O 1
ATOM 1025 N N . GLN A 1 125 ? 12.472 5.807 -19.121 1.00 98.38 125 GLN A N 1
ATOM 1026 C CA . GLN A 1 125 ? 12.449 5.201 -20.454 1.00 98.38 125 GLN A CA 1
ATOM 1027 C C . GLN A 1 125 ? 12.181 6.231 -21.557 1.00 98.38 125 GLN A C 1
ATOM 1029 O O . GLN A 1 125 ? 12.827 6.182 -22.606 1.00 98.38 125 GLN A O 1
ATOM 1034 N N . VAL A 1 126 ? 11.254 7.168 -21.336 1.00 98.38 126 VAL A N 1
ATOM 1035 C CA . VAL A 1 126 ? 10.979 8.260 -22.280 1.00 98.38 126 VAL A CA 1
ATOM 1036 C C . VAL A 1 126 ? 12.212 9.145 -22.453 1.00 98.38 126 VAL A C 1
ATOM 1038 O O . VAL A 1 126 ? 12.620 9.365 -23.590 1.00 98.38 126 VAL A O 1
ATOM 1041 N N . ASN A 1 127 ? 12.863 9.561 -21.366 1.00 98.44 127 ASN A N 1
ATOM 1042 C CA . ASN A 1 127 ? 14.088 10.366 -21.422 1.00 98.44 127 ASN A CA 1
ATOM 1043 C C . ASN A 1 127 ? 15.199 9.662 -22.213 1.00 98.44 127 ASN A C 1
ATOM 1045 O O . ASN A 1 127 ? 15.817 10.257 -23.092 1.00 98.44 127 ASN A O 1
ATOM 1049 N N . ASN A 1 128 ? 15.397 8.361 -21.989 1.00 98.25 128 ASN A N 1
ATOM 1050 C CA . ASN A 1 128 ? 16.370 7.577 -22.749 1.00 98.25 128 ASN A CA 1
ATOM 1051 C C . ASN A 1 128 ? 16.037 7.508 -24.246 1.00 98.25 128 ASN A C 1
ATOM 1053 O O . ASN A 1 128 ? 16.938 7.541 -25.085 1.00 98.25 128 ASN A O 1
ATOM 1057 N N . ARG A 1 129 ? 14.750 7.408 -24.603 1.00 98.31 129 ARG A N 1
ATOM 1058 C CA . ARG A 1 129 ? 14.311 7.440 -26.006 1.00 98.31 129 ARG A CA 1
ATOM 1059 C C . ARG A 1 129 ? 14.544 8.810 -26.637 1.00 98.31 129 ARG A C 1
ATOM 1061 O O . ARG A 1 129 ? 14.997 8.848 -27.776 1.00 98.31 129 ARG A O 1
ATOM 1068 N N . LEU A 1 130 ? 14.274 9.894 -25.912 1.00 98.38 130 LEU A N 1
ATOM 1069 C CA . LEU A 1 130 ? 14.522 11.260 -26.379 1.00 98.38 130 LEU A CA 1
ATOM 1070 C C . LEU A 1 130 ? 16.017 11.497 -26.629 1.00 98.38 130 LEU A C 1
ATOM 1072 O O . LEU A 1 130 ? 16.378 11.873 -27.735 1.00 98.38 130 LEU A O 1
ATOM 1076 N N . ASN A 1 131 ? 16.892 11.112 -25.696 1.00 98.38 131 ASN A N 1
ATOM 1077 C CA . ASN A 1 131 ? 18.347 11.236 -25.872 1.00 98.38 131 ASN A CA 1
ATOM 1078 C C . ASN A 1 131 ? 18.871 10.482 -27.112 1.00 98.38 131 ASN A C 1
ATOM 1080 O O . ASN A 1 131 ? 19.766 10.950 -27.822 1.00 98.38 131 ASN A O 1
ATOM 1084 N N . ARG A 1 132 ? 18.310 9.297 -27.398 1.00 98.25 132 ARG A N 1
ATOM 1085 C CA . ARG A 1 132 ? 18.640 8.536 -28.616 1.00 98.25 132 ARG A CA 1
ATOM 1086 C C . ARG A 1 132 ? 18.147 9.240 -29.876 1.00 98.25 132 ARG A C 1
ATOM 1088 O O . ARG A 1 132 ? 18.869 9.265 -30.867 1.00 98.25 132 ARG A O 1
ATOM 1095 N N . LEU A 1 133 ? 16.937 9.800 -29.846 1.00 98.31 133 LEU A N 1
ATOM 1096 C CA . LEU A 1 133 ? 16.409 10.581 -30.964 1.00 98.31 133 LEU A CA 1
ATOM 1097 C C . LEU A 1 133 ? 17.272 11.815 -31.231 1.00 98.31 133 LEU A C 1
ATOM 1099 O O . LEU A 1 133 ? 17.609 12.049 -32.386 1.00 98.31 133 LEU A O 1
ATOM 1103 N N . ASP A 1 134 ? 17.701 12.534 -30.195 1.00 98.44 134 ASP A N 1
ATOM 1104 C CA . ASP A 1 134 ? 18.575 13.703 -30.337 1.00 98.44 134 ASP A CA 1
ATOM 1105 C C . ASP A 1 134 ? 19.920 13.335 -30.973 1.00 98.44 134 ASP A C 1
ATOM 1107 O O . ASP A 1 134 ? 20.384 14.009 -31.895 1.00 98.44 134 ASP A O 1
ATOM 1111 N N . THR A 1 135 ? 20.512 12.212 -30.554 1.00 97.81 135 THR A N 1
ATOM 1112 C CA . THR A 1 135 ? 21.753 11.690 -31.152 1.00 97.81 135 THR A CA 1
ATOM 1113 C C . THR A 1 135 ? 21.547 11.332 -32.626 1.00 97.81 135 THR A C 1
ATOM 1115 O O . THR A 1 135 ? 22.324 11.749 -33.482 1.00 97.81 135 THR A O 1
ATOM 1118 N N . ASN A 1 136 ? 20.468 10.614 -32.947 1.00 97.81 136 ASN A N 1
ATOM 1119 C CA . ASN A 1 136 ? 20.152 10.236 -34.324 1.00 97.81 136 ASN A CA 1
ATOM 1120 C C . ASN A 1 136 ? 19.906 11.463 -35.211 1.00 97.81 136 ASN A C 1
ATOM 1122 O O . ASN A 1 136 ? 20.381 11.507 -36.343 1.00 97.81 136 ASN A O 1
ATOM 1126 N N . LEU A 1 137 ? 19.190 12.471 -34.705 1.00 98.06 137 LEU A N 1
ATOM 1127 C CA . LEU A 1 137 ? 18.947 13.724 -35.420 1.00 98.06 137 LEU A CA 1
ATOM 1128 C C . LEU A 1 137 ? 20.245 14.505 -35.649 1.00 98.06 137 LEU A C 1
ATOM 1130 O O . LEU A 1 137 ? 20.432 15.065 -36.730 1.00 98.06 137 LEU A O 1
ATOM 1134 N N . SER A 1 138 ? 21.151 14.520 -34.669 1.00 97.12 138 SER A N 1
ATOM 1135 C CA . SER A 1 138 ? 22.478 15.121 -34.824 1.00 97.12 138 SER A CA 1
ATOM 1136 C C . SER A 1 138 ? 23.286 14.417 -35.916 1.00 97.12 138 SER A C 1
ATOM 1138 O O . SER A 1 138 ? 23.810 15.084 -36.807 1.00 97.12 138 SER A O 1
ATOM 1140 N N . ASN A 1 139 ? 23.325 13.082 -35.900 1.00 96.69 139 ASN A N 1
ATOM 1141 C CA . ASN A 1 139 ? 24.044 12.292 -36.902 1.00 96.69 139 ASN A CA 1
ATOM 1142 C C . ASN A 1 139 ? 23.467 12.510 -38.307 1.00 96.69 139 ASN A C 1
ATOM 1144 O O . ASN A 1 139 ? 24.210 12.837 -39.226 1.00 96.69 139 ASN A O 1
ATOM 1148 N N . LEU A 1 140 ? 22.138 12.456 -38.460 1.00 97.31 140 LEU A N 1
ATOM 1149 C CA . LEU A 1 140 ? 21.467 12.744 -39.734 1.00 97.31 140 LEU A CA 1
ATOM 1150 C C . LEU A 1 140 ? 21.790 14.149 -40.249 1.00 97.31 140 LEU A C 1
ATOM 1152 O O . LEU A 1 140 ? 22.009 14.344 -41.443 1.00 97.31 140 LEU A O 1
ATOM 1156 N N . ARG A 1 141 ? 21.840 15.148 -39.361 1.00 97.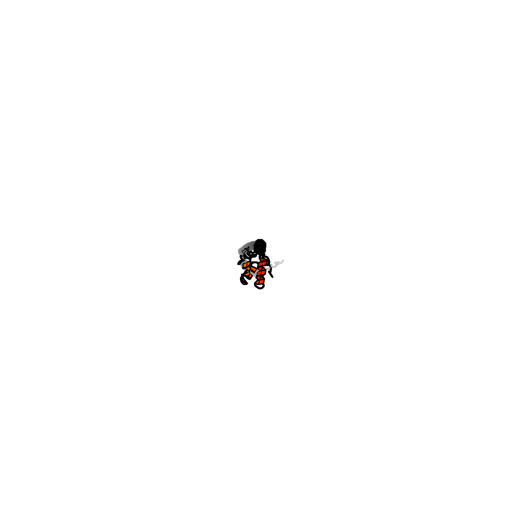50 141 ARG A N 1
ATOM 1157 C CA . ARG A 1 141 ? 22.212 16.516 -39.738 1.00 97.50 141 ARG A CA 1
ATOM 1158 C C . ARG A 1 141 ? 23.649 16.588 -40.262 1.00 97.50 141 ARG A C 1
ATOM 1160 O O . ARG A 1 141 ? 23.893 17.326 -41.219 1.00 97.50 141 ARG A O 1
ATOM 1167 N N . THR A 1 142 ? 24.580 15.864 -39.645 1.00 97.00 142 THR A N 1
ATOM 1168 C CA . THR A 1 142 ? 25.973 15.764 -40.106 1.00 97.00 142 THR A CA 1
ATOM 1169 C C . THR A 1 142 ? 26.054 15.063 -41.459 1.00 97.00 142 THR A C 1
ATOM 1171 O O . THR A 1 142 ? 26.617 15.632 -42.394 1.00 97.00 142 THR A O 1
ATOM 1174 N N . GLU A 1 143 ? 25.405 13.907 -41.606 1.00 96.50 143 GLU A N 1
ATOM 1175 C CA . GLU A 1 143 ? 25.377 13.138 -42.855 1.00 96.50 143 GLU A CA 1
ATOM 1176 C C . GLU A 1 143 ? 24.814 13.950 -44.026 1.00 96.50 143 GLU A C 1
ATOM 1178 O O . GLU A 1 143 ? 25.393 13.951 -45.113 1.00 96.50 143 GLU A O 1
ATOM 1183 N N . ILE A 1 144 ? 23.711 14.681 -43.816 1.00 97.00 144 ILE A N 1
ATOM 1184 C CA . ILE A 1 144 ? 23.102 15.531 -44.851 1.00 97.00 144 ILE A CA 1
ATOM 1185 C C . ILE A 1 144 ? 24.083 16.619 -45.295 1.00 97.00 144 ILE A C 1
ATOM 1187 O O . ILE A 1 144 ? 24.345 16.758 -46.488 1.00 97.00 144 ILE A O 1
ATOM 1191 N N . ARG A 1 145 ? 24.692 17.347 -44.350 1.00 96.94 145 ARG A N 1
ATOM 1192 C CA . ARG A 1 145 ? 25.677 18.395 -44.669 1.00 96.94 145 ARG A CA 1
ATOM 1193 C C . ARG A 1 145 ? 26.884 17.843 -45.419 1.00 96.94 145 ARG A C 1
ATOM 1195 O O . ARG A 1 145 ? 27.331 18.447 -46.393 1.00 96.94 145 ARG A O 1
ATOM 1202 N N . ALA A 1 146 ? 27.402 16.701 -44.975 1.00 96.94 146 ALA A N 1
ATOM 1203 C CA . ALA A 1 146 ? 28.538 16.053 -45.606 1.00 96.94 146 ALA A CA 1
ATOM 1204 C C . ALA A 1 146 ? 28.193 15.566 -47.019 1.00 96.94 146 ALA A C 1
ATOM 1206 O O . ALA A 1 146 ? 28.979 15.742 -47.950 1.00 96.94 146 ALA A O 1
ATOM 1207 N N . ARG A 1 147 ? 26.994 15.004 -47.211 1.00 95.88 147 ARG A N 1
ATOM 1208 C CA . ARG A 1 147 ? 26.486 14.592 -48.523 1.00 95.88 147 ARG A CA 1
ATOM 1209 C C . ARG A 1 147 ? 26.351 15.777 -49.474 1.00 95.88 147 ARG A C 1
ATOM 1211 O O . ARG A 1 147 ? 26.797 15.661 -50.614 1.00 95.88 147 ARG A O 1
ATOM 1218 N N . ASP A 1 148 ? 25.785 16.888 -49.016 1.00 97.00 148 ASP A N 1
ATOM 1219 C CA . ASP A 1 148 ? 25.621 18.098 -49.825 1.00 97.00 148 ASP A CA 1
ATOM 1220 C C . ASP A 1 148 ? 26.986 18.673 -50.235 1.00 97.00 148 ASP A C 1
ATOM 1222 O O . ASP A 1 148 ? 27.228 18.901 -51.423 1.00 97.00 148 ASP A O 1
ATOM 1226 N N . SER A 1 149 ? 27.918 18.803 -49.282 1.00 96.69 149 SER A N 1
ATOM 1227 C CA . SER A 1 149 ? 29.297 19.249 -49.539 1.00 96.69 149 SER A CA 1
ATOM 1228 C C . SER A 1 149 ? 30.013 18.341 -50.545 1.00 96.69 149 S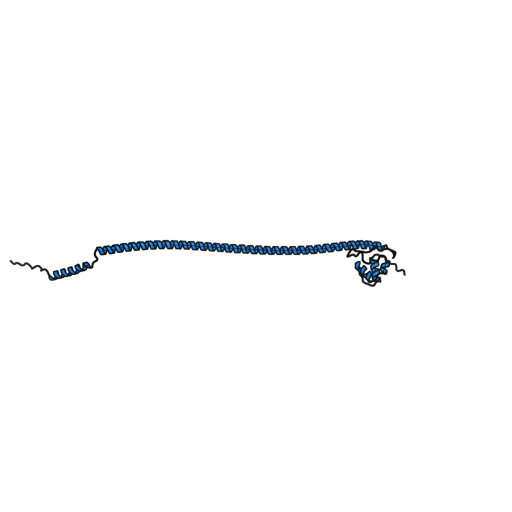ER A C 1
ATOM 1230 O O . SER A 1 149 ? 30.534 18.797 -51.566 1.00 96.69 149 SER A O 1
ATOM 1232 N N . ASN A 1 150 ? 29.946 17.025 -50.331 1.00 97.25 150 ASN A N 1
ATOM 1233 C CA . ASN A 1 150 ? 30.549 16.040 -51.224 1.00 97.25 150 ASN A CA 1
ATOM 1234 C C . ASN A 1 150 ? 29.911 16.030 -52.612 1.00 97.25 150 ASN A C 1
ATOM 1236 O O . ASN A 1 150 ? 30.609 15.792 -53.596 1.00 97.25 150 ASN A O 1
ATOM 1240 N N . SER A 1 151 ? 28.601 16.253 -52.716 1.00 96.75 151 SER A N 1
ATOM 1241 C CA . SER A 1 151 ? 27.915 16.348 -54.004 1.00 96.75 151 SER A CA 1
ATOM 1242 C C . SER A 1 151 ? 28.440 17.539 -54.806 1.00 96.75 151 SER A C 1
ATOM 1244 O O . SER A 1 151 ? 28.751 17.390 -55.987 1.00 96.75 151 SER A O 1
ATOM 1246 N N . ILE A 1 152 ? 28.615 18.696 -54.160 1.00 96.38 152 ILE A N 1
ATOM 1247 C CA . ILE A 1 152 ? 29.201 19.891 -54.783 1.00 96.38 152 ILE A CA 1
ATOM 1248 C C . ILE A 1 152 ? 30.650 19.619 -55.206 1.00 96.38 152 ILE A C 1
ATOM 1250 O O . ILE A 1 152 ? 31.001 19.870 -56.361 1.00 96.38 152 ILE A O 1
ATOM 1254 N N . ALA A 1 153 ? 31.470 19.052 -54.315 1.00 96.75 153 ALA A N 1
ATOM 1255 C CA . ALA A 1 153 ? 32.871 18.744 -54.598 1.00 96.75 153 ALA A CA 1
ATOM 1256 C C . ALA A 1 153 ? 33.029 17.811 -55.802 1.00 96.75 153 ALA A C 1
ATOM 1258 O O . ALA A 1 153 ? 33.833 18.080 -56.691 1.00 96.75 153 ALA A O 1
ATOM 1259 N N . ARG A 1 154 ? 32.215 16.754 -55.892 1.00 96.19 154 ARG A N 1
ATOM 1260 C CA . ARG A 1 154 ? 32.242 15.822 -57.030 1.00 96.19 154 ARG A CA 1
ATOM 1261 C C . ARG A 1 154 ? 31.863 16.481 -58.342 1.00 96.19 154 ARG A C 1
ATOM 1263 O O . ARG A 1 154 ?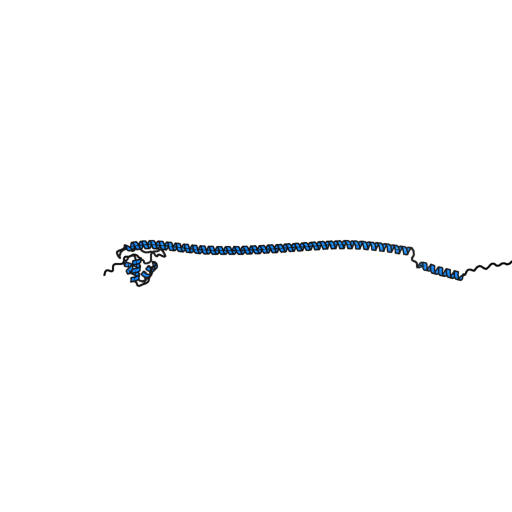 32.514 16.225 -59.349 1.00 96.19 154 ARG A O 1
ATOM 1270 N N . VAL A 1 155 ? 30.828 17.321 -58.339 1.00 96.06 155 VAL A N 1
ATOM 1271 C CA . VAL A 1 155 ? 30.415 18.053 -59.543 1.00 96.06 155 VAL A CA 1
ATOM 1272 C C . VAL A 1 155 ? 31.534 18.984 -60.000 1.00 96.06 155 VAL A C 1
ATOM 1274 O O . VAL A 1 155 ? 31.831 19.031 -61.189 1.00 96.06 155 VAL A O 1
ATOM 1277 N N . GLN A 1 156 ? 32.205 19.687 -59.086 1.00 95.31 156 GLN A N 1
ATOM 1278 C CA . GLN A 1 156 ? 33.345 20.535 -59.444 1.00 95.31 156 GLN A CA 1
ATOM 1279 C C . GLN A 1 156 ? 34.529 19.712 -59.965 1.00 95.31 156 GLN A C 1
ATOM 1281 O O . GLN A 1 156 ? 35.057 20.008 -61.035 1.00 95.31 156 GLN A O 1
ATOM 1286 N N . ASN A 1 157 ? 34.885 18.632 -59.268 1.00 95.38 157 ASN A N 1
ATOM 1287 C CA . ASN A 1 157 ? 35.975 17.741 -59.658 1.00 95.38 157 ASN A CA 1
ATOM 1288 C C . ASN A 1 157 ? 35.736 17.070 -61.023 1.00 95.38 157 ASN A C 1
ATOM 1290 O O . ASN A 1 157 ? 36.693 16.820 -61.751 1.00 95.38 157 ASN A O 1
ATOM 1294 N N . ALA A 1 158 ? 34.480 16.826 -61.411 1.00 94.12 158 ALA A N 1
ATOM 1295 C CA . ALA A 1 158 ? 34.128 16.252 -62.712 1.00 94.12 158 ALA A CA 1
ATOM 1296 C C . ALA A 1 158 ? 34.443 17.149 -63.914 1.00 94.12 158 ALA A C 1
ATOM 1298 O O . ALA A 1 158 ? 34.572 16.650 -65.034 1.00 94.12 158 ALA A O 1
ATOM 1299 N N . HIS A 1 159 ? 34.589 18.456 -63.689 1.00 92.44 159 HIS A N 1
ATOM 1300 C CA . HIS A 1 159 ? 34.988 19.411 -64.722 1.00 92.44 159 HIS A CA 1
ATOM 1301 C C . HIS A 1 159 ? 36.513 19.539 -64.862 1.00 92.44 159 HIS A C 1
ATOM 1303 O O . HIS A 1 159 ? 36.980 20.248 -65.753 1.00 92.44 159 HIS A O 1
ATOM 1309 N N . LEU A 1 160 ? 37.300 18.881 -64.001 1.00 91.56 160 LEU A N 1
ATOM 1310 C CA . LEU A 1 160 ? 38.759 18.919 -64.076 1.00 91.56 160 LEU A CA 1
ATOM 1311 C C . LEU A 1 160 ? 39.260 18.019 -65.205 1.00 91.56 160 LEU A C 1
ATOM 1313 O O . LEU A 1 160 ? 38.843 16.868 -65.335 1.00 91.56 160 LEU A O 1
ATOM 1317 N N . VAL A 1 161 ? 40.187 18.548 -66.004 1.00 86.12 161 VAL A N 1
ATOM 1318 C CA . VAL A 1 161 ? 40.705 17.871 -67.205 1.00 86.12 161 VAL A CA 1
ATOM 1319 C C . VAL A 1 161 ? 42.190 17.562 -67.063 1.00 86.12 161 VAL A C 1
ATOM 1321 O O . VAL A 1 161 ? 42.657 16.543 -67.570 1.00 86.12 161 VAL A O 1
ATOM 1324 N N . LYS A 1 162 ? 42.960 18.418 -66.380 1.00 90.62 162 LYS A N 1
ATOM 1325 C CA . LYS A 1 162 ? 44.404 18.232 -66.247 1.00 90.62 162 LYS A CA 1
ATOM 1326 C C . LYS A 1 162 ? 44.722 17.527 -64.942 1.00 90.62 162 LYS A C 1
ATOM 1328 O O . LYS A 1 162 ? 44.240 17.884 -63.872 1.00 90.62 162 LYS A O 1
ATOM 1333 N N . ASP A 1 163 ? 45.692 16.626 -65.003 1.00 88.62 163 ASP A N 1
ATOM 1334 C CA . ASP A 1 163 ? 46.203 15.939 -63.818 1.00 88.62 163 ASP A CA 1
ATOM 1335 C C . ASP A 1 163 ? 46.934 16.867 -62.821 1.00 88.62 163 ASP A C 1
ATOM 1337 O O . ASP A 1 163 ? 47.254 16.461 -61.701 1.00 88.62 163 ASP A O 1
ATOM 1341 N N . SER A 1 164 ? 47.202 18.119 -63.216 1.00 91.00 164 SER A N 1
ATOM 1342 C CA . SER A 1 164 ? 47.759 19.178 -62.368 1.00 91.00 164 SER A CA 1
ATOM 1343 C C . SER A 1 164 ? 46.713 20.042 -61.664 1.00 91.00 164 SER A C 1
ATOM 1345 O O . SER A 1 164 ? 47.110 20.862 -60.829 1.00 91.00 164 SER A O 1
ATOM 1347 N N . ASP A 1 165 ? 45.433 19.913 -62.017 1.00 93.25 165 ASP A N 1
ATOM 1348 C CA . ASP A 1 165 ? 44.359 20.726 -61.444 1.00 93.25 165 ASP A CA 1
ATOM 1349 C C . ASP A 1 165 ? 44.186 20.423 -59.948 1.00 93.25 165 ASP A C 1
ATOM 1351 O O . ASP A 1 165 ? 44.588 19.366 -59.459 1.00 93.25 165 ASP A O 1
ATOM 1355 N N . THR A 1 166 ? 43.650 21.383 -59.196 1.00 96.12 166 THR A N 1
ATOM 1356 C CA . THR A 1 166 ? 43.430 21.231 -57.751 1.00 96.12 166 THR A CA 1
ATOM 1357 C C . THR A 1 166 ? 42.087 20.558 -57.509 1.00 96.12 166 THR A C 1
ATOM 1359 O O . THR A 1 166 ? 41.060 21.061 -57.958 1.00 96.12 166 THR A O 1
ATOM 1362 N N . LEU A 1 167 ? 42.100 19.438 -56.789 1.00 95.69 167 LEU A N 1
ATOM 1363 C CA . LEU A 1 167 ? 40.885 18.767 -56.349 1.00 95.69 167 LEU A CA 1
ATOM 1364 C C . LEU A 1 167 ? 40.242 19.538 -55.199 1.00 95.69 167 LEU A C 1
ATOM 1366 O O . LEU A 1 167 ? 40.924 19.925 -54.247 1.00 95.69 167 LEU A O 1
ATOM 1370 N N . LEU A 1 168 ? 38.921 19.687 -55.250 1.00 96.00 168 LEU A N 1
ATOM 1371 C CA . LEU A 1 168 ? 38.156 20.066 -54.073 1.00 96.00 168 LEU A CA 1
ATOM 1372 C C . LEU A 1 168 ? 38.039 18.836 -53.154 1.00 96.00 168 LEU A C 1
ATOM 1374 O O . LEU A 1 168 ? 37.606 17.775 -53.632 1.00 96.00 168 LEU A O 1
ATOM 1378 N N . PRO A 1 169 ? 38.439 18.938 -51.872 1.00 95.50 169 PRO A N 1
ATOM 1379 C CA . PRO A 1 169 ? 38.400 17.813 -50.956 1.00 95.50 169 PRO A CA 1
ATOM 1380 C C . PRO A 1 169 ? 36.970 17.383 -50.651 1.00 95.50 169 PRO A C 1
ATOM 1382 O O . PRO A 1 169 ? 36.044 18.193 -50.608 1.00 95.50 169 PRO A O 1
ATOM 1385 N N . LEU A 1 170 ? 36.804 16.079 -50.446 1.00 97.31 170 LEU A N 1
ATOM 1386 C CA . LEU A 1 170 ? 35.582 15.514 -49.889 1.00 97.31 170 LEU A CA 1
ATOM 1387 C C . LEU A 1 170 ? 35.700 15.479 -48.358 1.00 97.31 170 LEU A C 1
ATOM 1389 O O . LEU A 1 170 ? 36.800 15.407 -47.812 1.00 97.31 170 LEU A O 1
ATOM 1393 N N . VAL A 1 171 ? 34.560 15.486 -47.678 1.00 97.50 171 VAL A N 1
ATOM 1394 C CA . VAL A 1 171 ? 34.424 15.347 -46.225 1.00 97.50 171 VAL A CA 1
ATOM 1395 C C . VAL A 1 171 ? 33.933 13.947 -45.849 1.00 97.50 171 VAL A C 1
ATOM 1397 O O . VAL A 1 171 ? 33.257 13.275 -46.637 1.00 97.50 171 VAL A O 1
ATOM 1400 N N . ASN A 1 172 ? 34.257 13.496 -44.642 1.00 96.50 172 ASN A N 1
ATOM 1401 C CA . ASN A 1 172 ? 33.774 12.242 -44.077 1.00 96.50 172 ASN A CA 1
ATOM 1402 C C . ASN A 1 172 ? 32.251 12.338 -43.815 1.00 96.50 172 ASN A C 1
ATOM 1404 O O . ASN A 1 172 ? 31.817 13.272 -43.139 1.00 96.50 172 ASN A O 1
ATOM 1408 N N . PRO A 1 173 ? 31.422 11.408 -44.328 1.00 93.88 173 PRO A N 1
ATOM 1409 C CA . PRO A 1 173 ? 29.973 11.436 -44.126 1.00 93.88 173 PRO A CA 1
ATOM 1410 C C . PRO A 1 173 ? 29.529 11.248 -42.667 1.00 93.88 173 PRO A C 1
ATOM 1412 O O . PRO A 1 173 ? 28.457 11.726 -42.313 1.00 93.88 173 PRO A O 1
ATOM 1415 N N . GLU A 1 174 ? 30.332 10.594 -41.827 1.00 93.44 174 GLU A N 1
ATOM 1416 C CA . GLU A 1 174 ? 30.008 10.319 -40.422 1.00 93.44 174 GLU A CA 1
ATOM 1417 C C . GLU A 1 174 ? 30.355 11.496 -39.503 1.00 93.44 174 GLU A C 1
ATOM 1419 O O . GLU A 1 174 ? 29.599 11.805 -38.582 1.00 93.44 174 GLU A O 1
ATOM 1424 N N . THR A 1 175 ? 31.486 12.170 -39.745 1.00 94.12 175 THR A N 1
ATOM 1425 C CA . THR A 1 175 ? 31.970 13.246 -38.858 1.00 94.12 175 THR A CA 1
ATOM 1426 C C . THR A 1 175 ? 31.731 14.648 -39.413 1.00 94.12 175 THR A C 1
ATOM 1428 O O . THR A 1 175 ? 31.608 15.599 -38.647 1.00 94.12 175 THR A O 1
ATOM 1431 N N . GLY A 1 176 ? 31.613 14.789 -40.736 1.00 93.88 176 GLY A N 1
ATOM 1432 C CA . GLY A 1 176 ? 31.522 16.079 -41.421 1.00 93.88 176 GLY A CA 1
ATOM 1433 C C . GLY A 1 176 ? 32.859 16.812 -41.579 1.00 93.88 176 GLY A C 1
ATOM 1434 O O . GLY A 1 176 ? 32.872 17.883 -42.184 1.00 93.88 176 GLY A O 1
ATOM 1435 N N . ASP A 1 177 ? 33.962 16.249 -41.081 1.00 94.38 177 ASP A N 1
ATOM 1436 C CA . ASP A 1 177 ? 35.309 16.816 -41.213 1.00 94.38 177 ASP A CA 1
ATOM 1437 C C . ASP A 1 177 ? 35.940 16.466 -42.564 1.00 94.38 177 ASP A C 1
ATOM 1439 O O . ASP A 1 177 ? 35.522 15.521 -43.236 1.00 94.38 177 ASP A O 1
ATOM 1443 N N . ASP A 1 178 ? 37.002 17.175 -42.944 1.00 93.44 178 ASP A N 1
ATOM 1444 C CA . ASP A 1 178 ? 37.780 16.864 -44.145 1.00 93.44 178 ASP A CA 1
ATOM 1445 C C . ASP A 1 178 ? 38.253 15.402 -44.153 1.00 93.44 178 ASP A C 1
ATOM 1447 O O . ASP A 1 178 ? 38.762 14.872 -43.158 1.00 93.44 178 ASP A O 1
ATOM 1451 N N . ALA A 1 179 ? 38.124 14.736 -45.304 1.00 93.94 179 ALA A N 1
ATOM 1452 C CA . ALA A 1 179 ? 38.601 13.371 -45.453 1.00 93.94 179 ALA A CA 1
ATOM 1453 C C . ALA A 1 179 ? 40.130 13.341 -45.307 1.00 93.94 179 ALA A C 1
ATOM 1455 O O . ALA A 1 179 ? 40.878 13.856 -46.141 1.00 93.94 179 ALA A O 1
ATOM 1456 N N . GLN A 1 180 ? 40.615 12.737 -44.224 1.00 89.88 180 GLN A N 1
ATOM 1457 C CA . GLN A 1 180 ? 42.046 12.716 -43.936 1.00 89.88 180 GLN A CA 1
ATOM 1458 C C . GLN A 1 180 ? 42.837 12.021 -45.052 1.00 89.88 180 GLN A C 1
ATOM 1460 O O . GLN A 1 180 ? 42.483 10.934 -45.508 1.00 89.88 180 GLN A O 1
ATOM 1465 N N . GLY A 1 181 ? 43.937 12.650 -45.474 1.00 91.44 181 GLY A N 1
ATOM 1466 C CA . GLY A 1 181 ? 44.789 12.133 -46.548 1.00 91.44 181 GLY A CA 1
ATOM 1467 C C . GLY A 1 181 ? 44.205 12.307 -47.952 1.00 91.44 181 GLY A C 1
ATOM 1468 O O . GLY A 1 181 ? 44.651 11.624 -48.877 1.00 91.44 181 GLY A O 1
ATOM 1469 N N . PHE A 1 182 ? 43.221 13.198 -48.123 1.00 96.19 182 PHE A N 1
ATOM 1470 C CA . PHE A 1 182 ? 42.664 13.504 -49.434 1.00 96.19 182 PHE A CA 1
ATOM 1471 C C . PHE A 1 182 ? 43.740 14.083 -50.381 1.00 96.19 182 PHE A C 1
ATOM 1473 O O . PHE A 1 182 ? 44.472 15.000 -49.998 1.00 96.19 182 PHE A O 1
ATOM 1480 N N . PRO A 1 183 ? 43.872 13.561 -51.615 1.00 95.62 183 PRO A N 1
ATOM 1481 C CA . PRO A 1 183 ? 44.883 14.008 -52.570 1.00 95.62 183 PRO A CA 1
ATOM 1482 C C . PRO A 1 183 ? 44.602 15.430 -53.065 1.00 95.62 183 PRO A C 1
ATOM 1484 O O . PRO A 1 183 ? 43.467 15.770 -53.387 1.00 95.62 183 PRO A O 1
ATOM 1487 N N . ALA A 1 184 ? 45.646 16.250 -53.199 1.00 95.38 184 ALA A N 1
ATOM 1488 C CA . ALA A 1 184 ? 45.501 17.629 -53.665 1.00 95.38 184 ALA A CA 1
ATOM 1489 C C . ALA A 1 184 ? 45.228 17.722 -55.176 1.00 95.38 184 ALA A C 1
ATOM 1491 O O . ALA A 1 184 ? 44.615 18.688 -55.634 1.00 95.38 184 ALA A O 1
ATOM 1492 N N . LYS A 1 185 ? 45.708 16.752 -55.965 1.00 95.31 185 LYS A N 1
ATOM 1493 C CA . LYS A 1 185 ? 45.603 16.744 -57.433 1.00 95.31 185 LYS A CA 1
ATOM 1494 C C . LYS A 1 185 ? 45.245 15.354 -57.975 1.00 95.31 185 LYS A C 1
ATOM 1496 O O . LYS A 1 185 ? 45.592 14.351 -57.346 1.00 95.31 185 LYS A O 1
ATOM 1501 N N . PRO A 1 186 ? 44.644 15.243 -59.178 1.00 94.12 186 PRO A N 1
ATOM 1502 C CA . PRO A 1 186 ? 44.298 13.946 -59.768 1.00 94.12 186 PRO A CA 1
ATOM 1503 C C . PRO A 1 186 ? 45.491 12.993 -59.945 1.00 94.12 186 PRO A C 1
ATOM 1505 O O . PRO A 1 186 ? 45.330 11.780 -59.781 1.00 94.12 186 PRO A O 1
ATOM 1508 N N . ARG A 1 187 ? 46.693 13.519 -60.233 1.00 92.00 187 ARG A N 1
ATOM 1509 C CA . ARG A 1 187 ? 47.928 12.714 -60.321 1.00 92.00 187 ARG A CA 1
ATOM 1510 C C . ARG A 1 187 ? 48.344 12.074 -59.002 1.00 92.00 187 ARG A C 1
ATOM 1512 O O . ARG A 1 187 ? 48.896 10.975 -59.013 1.00 92.00 187 ARG A O 1
ATOM 1519 N N . ASP A 1 188 ? 48.059 12.726 -57.877 1.00 94.31 188 ASP A N 1
ATOM 1520 C CA . ASP A 1 188 ? 48.531 12.277 -56.565 1.00 94.31 188 ASP A CA 1
ATOM 1521 C C . ASP A 1 188 ? 47.853 10.956 -56.166 1.00 94.31 188 ASP A C 1
ATOM 1523 O O . ASP A 1 188 ? 48.455 10.132 -55.481 1.00 94.31 188 ASP A O 1
ATOM 1527 N N . ILE A 1 189 ? 46.650 10.689 -56.699 1.00 93.19 189 ILE A N 1
ATOM 1528 C CA . ILE A 1 189 ? 45.906 9.435 -56.501 1.00 93.19 189 ILE A CA 1
ATOM 1529 C C . ILE A 1 189 ? 46.717 8.208 -56.951 1.00 93.19 189 ILE A C 1
ATOM 1531 O O . ILE A 1 189 ? 46.693 7.172 -56.286 1.00 93.19 189 ILE A O 1
ATOM 1535 N N . GLN A 1 190 ? 47.454 8.303 -58.064 1.00 89.62 190 GLN A N 1
ATOM 1536 C CA . GLN A 1 190 ? 48.253 7.183 -58.590 1.00 89.62 190 GLN A CA 1
ATOM 1537 C C . GLN A 1 190 ? 49.424 6.825 -57.656 1.00 89.62 190 GLN A C 1
ATOM 1539 O O . GLN A 1 190 ? 49.800 5.653 -57.510 1.00 89.62 190 GLN A O 1
ATOM 1544 N N . GLY A 1 191 ? 49.979 7.842 -56.990 1.00 89.62 191 GLY A N 1
ATOM 1545 C CA . GLY A 1 191 ? 51.115 7.726 -56.078 1.00 89.62 1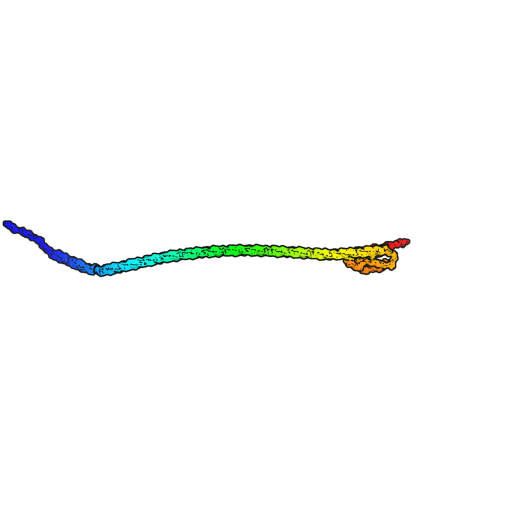91 GLY A CA 1
ATOM 1546 C C . GLY A 1 191 ? 50.761 7.185 -54.691 1.00 89.62 191 GLY A C 1
ATOM 1547 O O . GLY A 1 191 ? 51.655 6.741 -53.973 1.00 89.62 191 GLY A O 1
ATOM 1548 N N . MET A 1 192 ? 49.479 7.160 -54.314 1.00 94.81 192 MET A N 1
ATOM 1549 C CA . MET A 1 192 ? 49.056 6.721 -52.981 1.00 94.81 192 MET A CA 1
ATOM 1550 C C . MET A 1 192 ? 49.430 5.255 -52.700 1.00 94.81 192 MET A C 1
ATOM 1552 O O . MET A 1 192 ? 49.395 4.381 -53.576 1.00 94.81 192 MET A O 1
ATOM 1556 N N . THR A 1 193 ? 49.778 4.961 -51.446 1.00 96.00 193 THR A N 1
ATOM 1557 C CA . THR A 1 193 ? 49.993 3.582 -50.987 1.00 96.00 193 THR A CA 1
ATOM 1558 C C . THR A 1 193 ? 48.657 2.845 -50.881 1.00 96.00 193 THR A C 1
ATOM 1560 O O . THR A 1 193 ? 47.605 3.459 -50.701 1.00 96.00 193 THR A O 1
ATOM 1563 N N . THR A 1 194 ? 48.671 1.510 -50.958 1.00 94.69 194 THR A N 1
ATOM 1564 C CA . THR A 1 194 ? 47.448 0.705 -50.782 1.00 94.69 194 THR A CA 1
ATOM 1565 C C . THR A 1 194 ? 46.788 0.972 -49.425 1.00 94.69 194 THR A C 1
ATOM 1567 O O . THR A 1 194 ? 45.565 1.055 -49.354 1.00 94.69 194 THR A O 1
ATOM 1570 N N . GLY A 1 195 ? 47.582 1.166 -48.366 1.00 94.75 195 GLY A N 1
ATOM 1571 C CA . GLY A 1 195 ? 47.081 1.528 -47.037 1.00 94.75 195 GLY A CA 1
ATOM 1572 C C . GLY A 1 195 ? 46.375 2.885 -47.027 1.00 94.75 195 GLY A C 1
ATOM 1573 O O . GLY A 1 195 ? 45.238 2.965 -46.575 1.00 94.75 195 GLY A O 1
ATOM 1574 N N . ALA A 1 196 ? 46.989 3.920 -47.614 1.00 95.62 196 ALA A N 1
ATOM 1575 C CA . ALA A 1 196 ? 46.390 5.255 -47.702 1.00 95.62 196 ALA A CA 1
ATOM 1576 C C . ALA A 1 196 ? 45.088 5.261 -48.522 1.00 95.62 196 ALA A C 1
ATOM 1578 O O . ALA A 1 196 ? 44.108 5.880 -48.120 1.00 95.62 196 ALA A O 1
ATOM 1579 N N . LEU A 1 197 ? 45.045 4.519 -49.636 1.00 96.19 197 LEU A N 1
ATOM 1580 C CA . LEU A 1 197 ? 43.824 4.343 -50.430 1.00 96.19 197 LEU A CA 1
ATOM 1581 C C . LEU A 1 197 ? 42.718 3.640 -49.637 1.00 96.19 197 LEU A C 1
ATOM 1583 O O . LEU A 1 197 ? 41.556 4.003 -49.767 1.00 96.19 197 LEU A O 1
ATOM 1587 N N . SER A 1 198 ? 43.070 2.637 -48.829 1.00 95.81 198 SER A N 1
ATOM 1588 C CA . SER A 1 198 ? 42.099 1.907 -48.001 1.00 95.81 198 SER A CA 1
ATOM 1589 C C . SER A 1 198 ? 41.520 2.815 -46.921 1.00 95.81 198 SER A C 1
ATOM 1591 O O . SER A 1 198 ? 40.306 2.907 -46.799 1.00 95.81 198 SER A O 1
ATOM 1593 N N . ALA A 1 199 ? 42.381 3.545 -46.206 1.00 95.62 199 ALA A N 1
ATOM 1594 C CA . ALA A 1 199 ? 41.964 4.484 -45.171 1.00 95.62 199 ALA A CA 1
ATOM 1595 C C . ALA A 1 199 ? 41.059 5.594 -45.727 1.00 95.62 199 ALA A C 1
ATOM 1597 O O . ALA A 1 199 ? 40.023 5.883 -45.136 1.00 95.62 199 ALA A O 1
ATOM 1598 N N . LEU A 1 200 ? 41.408 6.167 -46.886 1.00 96.12 200 LEU A N 1
ATOM 1599 C CA . LEU A 1 200 ? 40.606 7.214 -47.520 1.00 96.12 200 LEU A CA 1
ATOM 1600 C C . LEU A 1 200 ? 39.278 6.689 -48.087 1.00 96.12 200 LEU A C 1
ATOM 1602 O O . LEU A 1 200 ? 38.263 7.369 -48.010 1.00 96.12 200 LEU A O 1
ATOM 1606 N N . LEU A 1 201 ? 39.251 5.483 -48.664 1.00 95.88 201 LEU A N 1
ATOM 1607 C CA . LEU A 1 201 ? 37.995 4.883 -49.125 1.00 95.88 201 LEU A CA 1
ATOM 1608 C C . LEU A 1 201 ? 37.059 4.608 -47.943 1.00 95.88 201 LEU A C 1
ATOM 1610 O O . LEU A 1 201 ? 35.896 4.999 -48.004 1.00 95.88 201 LEU A O 1
ATOM 1614 N N . LEU A 1 202 ? 37.570 4.020 -46.858 1.00 94.81 202 LEU A N 1
ATOM 1615 C CA . LEU A 1 202 ? 36.779 3.756 -45.655 1.00 94.81 202 LEU A CA 1
ATOM 1616 C C . LEU A 1 202 ? 36.278 5.051 -45.005 1.00 94.81 202 LEU A C 1
ATOM 1618 O O . LEU A 1 202 ? 35.102 5.127 -44.664 1.00 94.81 202 LEU A O 1
ATOM 1622 N N . SER A 1 203 ? 37.115 6.094 -44.905 1.00 94.94 203 SER A N 1
ATOM 1623 C CA . SER A 1 203 ? 36.699 7.392 -44.344 1.00 94.94 203 SER A CA 1
ATOM 1624 C C . SER A 1 203 ? 35.643 8.115 -45.185 1.00 94.94 203 SER A C 1
ATOM 1626 O O . SER A 1 203 ? 34.943 8.987 -44.684 1.00 94.94 203 SER A O 1
ATOM 1628 N N . LEU A 1 204 ? 35.494 7.743 -46.457 1.00 95.31 204 LEU A N 1
ATOM 1629 C CA . LEU A 1 204 ? 34.453 8.232 -47.359 1.00 95.31 204 LEU A CA 1
ATOM 1630 C C . LEU A 1 204 ? 33.231 7.295 -47.432 1.00 95.31 204 LEU A C 1
ATOM 1632 O O . LEU A 1 204 ? 32.358 7.482 -48.286 1.00 95.31 204 LEU A O 1
ATOM 1636 N N . GLY A 1 205 ? 33.171 6.267 -46.579 1.00 93.75 205 GLY A N 1
ATOM 1637 C CA . GLY A 1 205 ? 32.104 5.266 -46.573 1.00 93.75 205 GLY A CA 1
ATOM 1638 C C . GLY A 1 205 ? 32.096 4.382 -47.824 1.00 93.75 205 GLY A C 1
ATOM 1639 O O . GLY A 1 205 ? 31.038 3.948 -48.277 1.00 93.75 205 GLY A O 1
ATOM 1640 N N . GLN A 1 206 ? 33.252 4.174 -48.456 1.00 94.94 206 GLN A N 1
ATOM 1641 C CA . GLN A 1 206 ? 33.420 3.307 -49.622 1.00 94.94 206 GLN A CA 1
ATOM 1642 C C . GLN A 1 206 ? 34.074 1.984 -49.235 1.00 94.94 206 GLN A C 1
ATOM 1644 O O . GLN A 1 206 ? 34.919 1.923 -48.348 1.00 94.94 206 GLN A O 1
ATOM 1649 N N . SER A 1 207 ? 33.717 0.917 -49.956 1.00 93.31 207 SER A N 1
ATOM 1650 C CA . SER A 1 207 ? 34.368 -0.383 -49.783 1.00 93.31 207 SER A CA 1
ATOM 1651 C C . SER A 1 207 ? 35.863 -0.290 -50.102 1.00 93.31 207 SER A C 1
ATOM 1653 O O . SER A 1 207 ? 36.267 0.392 -51.053 1.00 93.31 207 SER A O 1
ATOM 1655 N N . ASP A 1 208 ? 36.685 -1.003 -49.339 1.00 93.50 208 ASP A N 1
ATOM 1656 C CA . ASP A 1 208 ? 38.129 -1.116 -49.514 1.00 93.50 208 ASP A CA 1
ATOM 1657 C C . ASP A 1 208 ? 38.539 -2.464 -50.130 1.00 93.50 208 ASP A C 1
ATOM 1659 O O . ASP A 1 208 ? 39.701 -2.851 -50.090 1.00 93.50 208 ASP A O 1
ATOM 1663 N N . ASP A 1 209 ? 37.630 -3.192 -50.760 1.00 92.19 209 ASP A N 1
ATOM 1664 C CA . ASP A 1 209 ? 37.964 -4.451 -51.416 1.00 92.19 209 ASP A CA 1
ATOM 1665 C C . ASP A 1 209 ? 38.818 -4.254 -52.691 1.00 92.19 209 ASP A C 1
ATOM 1667 O O . ASP A 1 209 ? 38.737 -3.237 -53.396 1.00 92.19 209 ASP A O 1
ATOM 1671 N N . GLY A 1 210 ? 39.637 -5.261 -53.009 1.00 92.81 210 GLY A N 1
ATOM 1672 C CA . GLY A 1 210 ? 40.419 -5.335 -54.245 1.00 92.81 210 GLY A CA 1
ATOM 1673 C C . GLY A 1 210 ? 41.868 -4.837 -54.157 1.00 92.81 210 GLY A C 1
ATOM 1674 O O . GLY A 1 210 ? 42.366 -4.394 -53.122 1.00 92.81 210 GLY A O 1
ATOM 1675 N N . ASN A 1 211 ? 42.576 -4.941 -55.281 1.00 94.00 211 ASN A N 1
ATOM 1676 C CA . ASN A 1 211 ? 43.975 -4.542 -55.424 1.00 94.00 211 ASN A CA 1
ATOM 1677 C C . ASN A 1 211 ? 44.136 -3.023 -55.645 1.00 94.00 211 ASN A C 1
ATOM 1679 O O . ASN A 1 211 ? 43.171 -2.292 -55.876 1.00 94.00 211 ASN A O 1
ATOM 1683 N N . LYS A 1 212 ? 45.378 -2.523 -55.580 1.00 93.44 212 LYS A N 1
ATOM 1684 C CA . LYS A 1 212 ? 45.681 -1.083 -55.692 1.00 93.44 212 LYS A CA 1
ATOM 1685 C C . LYS A 1 212 ? 45.046 -0.415 -56.935 1.00 93.44 212 LYS A C 1
ATOM 1687 O O . LYS A 1 212 ? 44.385 0.607 -56.755 1.00 93.44 212 LYS A O 1
ATOM 1692 N N . PRO A 1 213 ? 45.149 -0.968 -58.162 1.00 93.44 213 PRO A N 1
ATOM 1693 C CA . PRO A 1 213 ? 44.464 -0.405 -59.330 1.00 93.44 213 PRO A CA 1
ATOM 1694 C C . PRO A 1 213 ? 42.937 -0.319 -59.194 1.00 93.44 213 PRO A C 1
ATOM 1696 O O . PRO A 1 213 ? 42.340 0.670 -59.615 1.00 93.44 213 PRO A O 1
ATOM 1699 N N . GLN A 1 214 ? 42.291 -1.330 -58.601 1.00 94.00 214 GLN A N 1
ATOM 1700 C CA . GLN A 1 214 ? 40.843 -1.317 -58.355 1.00 94.00 214 GLN A CA 1
ATOM 1701 C C . GLN A 1 214 ? 40.452 -0.208 -57.369 1.00 94.00 214 GLN A C 1
ATOM 1703 O O . GLN A 1 214 ? 39.520 0.549 -57.645 1.00 94.00 214 GLN A O 1
ATOM 1708 N N . LYS A 1 215 ? 41.212 -0.048 -56.278 1.00 95.12 215 LYS A N 1
ATOM 1709 C CA . LYS A 1 215 ? 41.018 1.028 -55.290 1.00 95.12 215 LYS A CA 1
ATOM 1710 C C . LYS A 1 215 ? 41.208 2.419 -55.904 1.00 95.12 215 LYS A C 1
ATOM 1712 O O . LYS A 1 215 ? 40.390 3.301 -55.666 1.00 95.12 215 LYS A O 1
ATOM 1717 N N . ILE A 1 216 ? 42.229 2.602 -56.748 1.00 94.69 216 ILE A N 1
ATOM 1718 C CA . ILE A 1 216 ? 42.464 3.857 -57.487 1.00 94.69 216 ILE A CA 1
ATOM 1719 C C . ILE A 1 216 ? 41.269 4.193 -58.377 1.00 94.69 216 ILE A C 1
ATOM 1721 O O . ILE A 1 216 ? 40.764 5.312 -58.323 1.00 94.69 216 ILE A O 1
ATOM 1725 N N . ARG A 1 217 ? 40.785 3.231 -59.175 1.00 92.81 217 ARG A N 1
ATOM 1726 C CA . ARG A 1 217 ? 39.613 3.452 -60.035 1.00 92.81 217 ARG A CA 1
ATOM 1727 C C . ARG A 1 217 ? 38.377 3.822 -59.219 1.00 92.81 217 ARG A C 1
ATOM 1729 O O . ARG A 1 217 ? 37.679 4.764 -59.585 1.00 92.81 217 ARG A O 1
ATOM 1736 N N . ARG A 1 218 ? 38.135 3.128 -58.101 1.00 94.38 218 ARG A N 1
ATOM 1737 C CA . ARG A 1 218 ? 37.018 3.426 -57.194 1.00 94.38 218 ARG A CA 1
ATOM 1738 C C . ARG A 1 218 ? 37.111 4.843 -56.639 1.00 94.38 218 ARG A C 1
ATOM 1740 O O . ARG A 1 218 ? 36.137 5.582 -56.736 1.00 94.38 218 ARG A O 1
ATOM 1747 N N . LEU A 1 219 ? 38.277 5.232 -56.124 1.00 95.06 219 LEU A N 1
ATOM 1748 C CA . LEU A 1 219 ? 38.491 6.568 -55.574 1.00 95.06 219 LEU A CA 1
ATOM 1749 C C . LEU A 1 219 ? 38.305 7.648 -56.646 1.00 95.06 219 LEU A C 1
ATOM 1751 O O . LEU A 1 219 ? 37.547 8.585 -56.425 1.00 95.06 219 LEU A O 1
ATOM 1755 N N . ARG A 1 220 ? 38.913 7.493 -57.831 1.00 94.44 220 ARG A N 1
ATOM 1756 C CA . ARG A 1 220 ? 38.755 8.449 -58.944 1.00 94.44 220 ARG A CA 1
ATOM 1757 C C . ARG A 1 220 ? 37.289 8.632 -59.331 1.00 94.44 220 ARG A C 1
ATOM 1759 O O . ARG A 1 220 ? 36.821 9.765 -59.413 1.00 94.44 220 ARG A O 1
ATOM 1766 N N . ARG A 1 221 ? 36.558 7.524 -59.495 1.00 92.94 221 ARG A N 1
ATOM 1767 C CA . ARG A 1 221 ? 35.126 7.543 -59.814 1.00 92.94 221 ARG A CA 1
ATOM 1768 C C . ARG A 1 221 ? 34.309 8.218 -58.714 1.00 92.94 221 ARG A C 1
ATOM 1770 O O . ARG A 1 221 ? 33.436 9.024 -59.009 1.00 92.94 221 ARG A O 1
ATOM 1777 N N . PHE A 1 222 ? 34.584 7.900 -57.452 1.00 94.38 222 PHE A N 1
ATOM 1778 C CA . PHE A 1 222 ? 33.842 8.447 -56.319 1.00 94.38 222 PHE A CA 1
ATOM 1779 C C . PHE A 1 222 ? 34.075 9.951 -56.129 1.00 94.38 222 PHE A C 1
ATOM 1781 O O . PHE A 1 222 ? 33.124 10.665 -55.816 1.00 94.38 222 PHE A O 1
ATOM 1788 N N . VAL A 1 223 ? 35.306 10.419 -56.365 1.00 94.62 223 VAL A N 1
ATOM 1789 C CA . VAL A 1 223 ? 35.707 11.839 -56.350 1.00 94.62 223 VAL A CA 1
ATOM 1790 C C . VAL A 1 223 ? 35.100 12.622 -57.522 1.00 94.62 223 VAL A C 1
ATOM 1792 O O . VAL A 1 223 ? 35.014 13.843 -57.443 1.00 94.62 223 VAL A O 1
ATOM 1795 N N . GLY A 1 224 ? 34.624 11.937 -58.566 1.00 93.62 224 GLY A N 1
ATOM 1796 C CA . GLY A 1 224 ? 33.950 12.534 -59.722 1.00 93.62 224 GLY A CA 1
ATOM 1797 C C . GLY A 1 224 ? 34.847 12.744 -60.942 1.00 93.62 224 GLY A C 1
ATOM 1798 O O . GLY A 1 224 ? 34.388 13.321 -61.914 1.00 93.62 224 GLY A O 1
ATOM 1799 N N . LEU A 1 225 ? 36.099 12.277 -60.931 1.00 92.62 225 LEU A N 1
ATOM 1800 C CA . LEU A 1 225 ? 37.026 12.461 -62.052 1.00 92.62 225 LEU A CA 1
ATOM 1801 C C . LEU A 1 225 ? 36.596 11.668 -63.293 1.00 92.62 225 LEU A C 1
ATOM 1803 O O . LEU A 1 225 ? 36.156 10.522 -63.177 1.00 92.62 225 LEU A O 1
ATOM 1807 N N . GLN A 1 226 ? 36.802 12.247 -64.480 1.00 81.50 226 GLN A N 1
ATOM 1808 C CA . GLN A 1 226 ? 36.573 11.548 -65.746 1.00 81.50 226 GLN A CA 1
ATOM 1809 C C . GLN A 1 226 ? 37.499 10.328 -65.882 1.00 81.50 226 GLN A C 1
ATOM 1811 O O . GLN A 1 226 ? 38.650 10.329 -65.422 1.00 81.50 226 GLN A O 1
ATOM 1816 N N . GLU A 1 227 ? 36.991 9.270 -66.519 1.00 67.19 227 GLU A N 1
ATOM 1817 C CA . GLU A 1 227 ? 37.822 8.134 -66.908 1.00 67.19 227 GLU A CA 1
ATOM 1818 C C . GLU A 1 227 ? 38.845 8.622 -67.938 1.00 67.19 227 GLU A C 1
ATOM 1820 O O . GLU A 1 227 ? 38.486 9.150 -68.988 1.00 67.19 227 GLU A O 1
ATOM 1825 N N . THR A 1 228 ? 40.135 8.504 -67.616 1.00 60.06 228 THR A N 1
ATOM 1826 C CA . THR A 1 228 ? 41.210 8.842 -68.554 1.00 60.06 228 THR A CA 1
ATOM 1827 C C . THR A 1 228 ? 41.052 7.973 -69.802 1.00 60.06 228 THR A C 1
ATOM 1829 O O . THR A 1 228 ? 41.010 6.748 -69.639 1.00 60.06 228 THR A O 1
ATOM 1832 N N . PRO A 1 229 ? 40.984 8.551 -71.019 1.00 45.38 229 PRO A N 1
ATOM 1833 C CA . PRO A 1 229 ? 40.937 7.757 -72.233 1.00 45.38 229 PRO A CA 1
ATOM 1834 C C . PRO A 1 229 ? 42.152 6.833 -72.255 1.00 45.38 229 PRO A C 1
ATOM 1836 O O . PRO A 1 229 ? 43.291 7.278 -72.097 1.00 45.38 229 PRO A O 1
ATOM 1839 N N . VAL A 1 230 ? 41.912 5.535 -72.419 1.00 39.09 230 VAL A N 1
ATOM 1840 C CA . VAL A 1 230 ? 42.977 4.582 -72.720 1.00 39.09 230 VAL A CA 1
ATOM 1841 C C . VAL A 1 230 ? 43.446 4.934 -74.128 1.00 39.09 230 VAL A C 1
ATOM 1843 O O . VAL A 1 230 ? 42.793 4.570 -75.101 1.00 39.09 230 VAL A O 1
ATOM 1846 N N . HIS A 1 231 ? 44.519 5.714 -74.249 1.00 37.31 231 HIS A N 1
ATOM 1847 C CA . HIS A 1 231 ? 45.207 5.855 -75.525 1.00 37.31 231 HIS A CA 1
ATOM 1848 C C . HIS A 1 231 ? 45.829 4.491 -75.853 1.00 37.31 231 HIS A C 1
ATOM 1850 O O . HIS A 1 231 ? 46.845 4.115 -75.270 1.00 37.31 231 HIS A O 1
ATOM 1856 N N . THR A 1 232 ? 45.135 3.726 -76.700 1.00 33.28 232 THR A N 1
ATOM 1857 C CA . THR A 1 232 ? 45.684 2.603 -77.475 1.00 33.28 232 THR A CA 1
ATOM 1858 C C . THR A 1 232 ? 46.679 3.102 -78.503 1.00 33.28 232 THR A C 1
ATOM 1860 O O . THR A 1 232 ? 46.364 4.144 -79.126 1.00 33.28 232 THR A O 1
#

Foldseek 3Di:
DDDDDPDDDDDDVVVVVVVVVVVVVVVVCVVVPDDP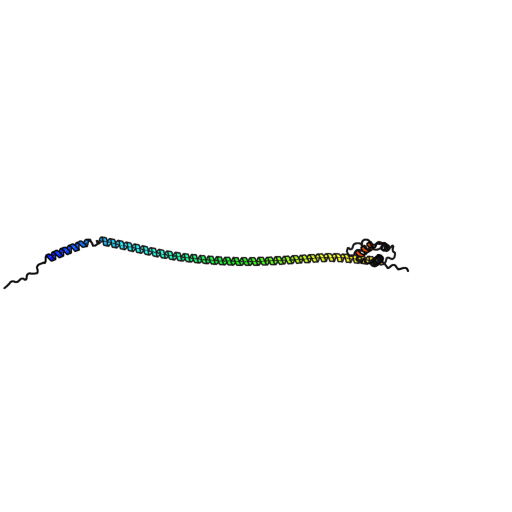VVVVVVVVVVVVVVVVVVVVVVVVVVVVVVVVVVVVVVVVVVVVVVVVVVVVVVVVVVVVVVVVVVVVVVVVVVVVVVVVVVVVVVVVVVVVVVVVVVVVVVQVVLLVLLVVQLVVQLVVQLPDDDQPDFGDFHQQSRHNHTQPLTDGGLVVLLVDDLVSLQSSCVSNVHDSDDDSVVSSVVVCVSSNYDDDPPPD